Protein AF-A0A9E0LGR7-F1 (afdb_monomer)

Nearest PDB structures (foldseek):
  8bvw-assembly1_M  TM=2.277E-01  e=8.817E+00  Homo sapiens
  8wak-assembly1_R  TM=2.197E-01  e=7.934E+00  Homo sapiens
  8iwh-assembly1_a  TM=1.445E-01  e=3.070E+00  Thalassiosira pseudonana

Structure (mmCIF, N/CA/C/O backbone):
data_AF-A0A9E0LGR7-F1
#
_entry.id   AF-A0A9E0LGR7-F1
#
loop_
_atom_site.group_PDB
_atom_site.id
_atom_site.type_symbol
_atom_site.label_atom_id
_atom_site.label_alt_id
_atom_site.label_comp_id
_atom_site.label_asym_id
_atom_site.label_entity_id
_atom_site.label_seq_id
_atom_site.pdbx_PDB_ins_code
_atom_site.Cartn_x
_atom_site.Cartn_y
_atom_site.Cartn_z
_atom_site.occupancy
_atom_site.B_iso_or_equiv
_atom_site.auth_seq_id
_atom_site.auth_comp_id
_atom_site.auth_asym_id
_atom_site.auth_atom_id
_atom_site.pdbx_PDB_model_num
ATOM 1 N N . MET A 1 1 ? -27.297 6.025 -2.473 1.00 36.84 1 MET A N 1
ATOM 2 C CA . MET A 1 1 ? -26.566 7.183 -3.036 1.00 36.84 1 MET A CA 1
ATOM 3 C C . MET A 1 1 ? -25.075 7.154 -2.701 1.00 36.84 1 MET A C 1
ATOM 5 O O . MET A 1 1 ? -24.307 7.177 -3.647 1.00 36.84 1 MET A O 1
ATOM 9 N N . ALA A 1 2 ? -24.645 7.001 -1.438 1.00 44.59 2 ALA A N 1
ATOM 10 C CA . ALA A 1 2 ? -23.213 6.922 -1.084 1.00 44.59 2 ALA A CA 1
ATOM 11 C C . ALA A 1 2 ? -22.428 5.817 -1.832 1.00 44.59 2 ALA A C 1
ATOM 13 O O . ALA A 1 2 ? -21.389 6.112 -2.407 1.00 44.59 2 ALA A O 1
ATOM 14 N N . ASN A 1 3 ? -22.966 4.592 -1.934 1.00 54.47 3 ASN A N 1
ATOM 15 C CA . ASN A 1 3 ? -22.303 3.499 -2.672 1.00 54.47 3 ASN A CA 1
ATOM 16 C C . ASN A 1 3 ? -22.113 3.787 -4.173 1.00 54.47 3 ASN A C 1
ATOM 18 O O . ASN A 1 3 ? -21.108 3.390 -4.740 1.00 54.47 3 ASN A O 1
ATOM 22 N N . ILE A 1 4 ? -23.033 4.527 -4.802 1.00 60.78 4 ILE A N 1
ATOM 23 C CA . ILE A 1 4 ? -22.957 4.855 -6.237 1.00 60.78 4 ILE A CA 1
ATOM 24 C C . ILE A 1 4 ? -21.835 5.875 -6.499 1.00 60.78 4 ILE A C 1
ATOM 26 O O . ILE A 1 4 ? -21.117 5.762 -7.484 1.00 60.78 4 ILE A O 1
ATOM 30 N N . VAL A 1 5 ? -21.659 6.846 -5.597 1.00 61.50 5 VAL A N 1
ATOM 31 C CA . VAL A 1 5 ? -20.608 7.878 -5.697 1.00 61.50 5 VAL A CA 1
ATOM 32 C C . VAL A 1 5 ? -19.221 7.313 -5.362 1.00 61.50 5 VAL A C 1
ATOM 34 O O . VAL A 1 5 ? -18.219 7.716 -5.948 1.00 61.50 5 VAL A O 1
ATOM 37 N N . VAL A 1 6 ? -19.142 6.367 -4.421 1.00 61.91 6 VAL A N 1
ATOM 38 C CA . VAL A 1 6 ? -17.885 5.670 -4.104 1.00 61.91 6 VAL A CA 1
ATOM 39 C C . VAL A 1 6 ? -17.434 4.809 -5.284 1.00 61.91 6 VAL A C 1
ATOM 41 O O . VAL A 1 6 ? -16.250 4.832 -5.620 1.00 61.91 6 VAL A O 1
ATOM 44 N N . ASP A 1 7 ? -18.362 4.116 -5.949 1.00 74.25 7 ASP A N 1
ATOM 45 C CA . ASP A 1 7 ? -18.036 3.328 -7.139 1.00 74.25 7 ASP A CA 1
ATOM 46 C C . ASP A 1 7 ? -17.667 4.209 -8.345 1.00 74.25 7 ASP A C 1
ATOM 48 O O . ASP A 1 7 ? -16.702 3.890 -9.033 1.00 74.25 7 ASP A O 1
ATOM 52 N N . SER A 1 8 ? -18.299 5.376 -8.542 1.00 82.94 8 SER A N 1
ATOM 53 C CA . SER A 1 8 ? -17.907 6.287 -9.633 1.00 82.94 8 SER A CA 1
ATOM 54 C C . SER A 1 8 ? -16.492 6.846 -9.455 1.00 82.94 8 SER A C 1
ATOM 56 O O . SER A 1 8 ? -15.688 6.810 -10.383 1.00 82.94 8 SER A O 1
ATOM 58 N N . ARG A 1 9 ? -16.141 7.302 -8.244 1.00 86.75 9 ARG A N 1
ATOM 59 C CA . ARG A 1 9 ? -14.782 7.789 -7.948 1.00 86.75 9 ARG A CA 1
ATOM 60 C C . ARG A 1 9 ? -13.750 6.667 -8.051 1.00 86.75 9 ARG A C 1
ATOM 62 O O . ARG A 1 9 ? -12.621 6.900 -8.476 1.00 86.75 9 ARG A O 1
ATOM 69 N N . PHE A 1 10 ? -14.117 5.454 -7.649 1.00 90.31 10 PHE A N 1
ATOM 70 C CA . PHE A 1 10 ? -13.261 4.290 -7.826 1.00 90.31 10 PHE A CA 1
ATOM 71 C C . PHE A 1 10 ? -12.960 4.040 -9.311 1.00 90.31 10 PHE A C 1
ATOM 73 O O . PHE A 1 10 ? -11.792 3.875 -9.670 1.00 90.31 10 PHE A O 1
ATOM 80 N N . ASP A 1 11 ? -13.988 4.040 -10.161 1.00 91.62 11 ASP A N 1
ATOM 81 C CA . ASP A 1 11 ? -13.849 3.795 -11.598 1.00 91.62 11 ASP A CA 1
ATOM 82 C C . ASP A 1 11 ? -13.015 4.884 -12.279 1.00 91.62 11 ASP A C 1
ATOM 84 O O . ASP A 1 11 ? -12.196 4.577 -13.144 1.00 91.62 11 ASP A O 1
ATOM 88 N N . GLU A 1 12 ? -13.149 6.142 -11.852 1.00 93.12 12 GLU A N 1
ATOM 89 C CA . GLU A 1 12 ? -12.313 7.257 -12.311 1.00 93.12 12 GLU A CA 1
ATOM 90 C C . GLU A 1 12 ? -10.831 7.034 -11.986 1.00 93.12 12 GLU A C 1
ATOM 92 O O . GLU A 1 12 ? -9.983 7.104 -12.881 1.00 93.12 12 GLU A O 1
ATOM 97 N N . VAL A 1 13 ? -10.512 6.722 -10.722 1.00 93.69 13 VAL A N 1
ATOM 98 C CA . VAL A 1 13 ? -9.131 6.466 -10.274 1.00 93.69 13 VAL A CA 1
ATOM 99 C C . VAL A 1 13 ? -8.552 5.254 -11.001 1.00 93.69 13 VAL A C 1
ATOM 101 O O . VAL A 1 13 ? -7.419 5.294 -11.481 1.00 93.69 13 VAL A O 1
ATOM 104 N N . TRP A 1 14 ? -9.329 4.180 -11.139 1.00 95.38 14 TRP A N 1
ATOM 105 C CA . TRP A 1 14 ? -8.874 2.981 -11.833 1.00 95.38 14 TRP A CA 1
ATOM 106 C C . TRP A 1 14 ? -8.658 3.218 -13.330 1.00 95.38 14 TRP A C 1
ATOM 108 O O . TRP A 1 14 ? -7.628 2.822 -13.874 1.00 95.38 14 TRP A O 1
ATOM 118 N N . SER A 1 15 ? -9.579 3.921 -13.990 1.00 95.44 15 SER A N 1
ATOM 119 C CA . SER A 1 15 ? -9.462 4.266 -15.410 1.00 95.44 15 SER A CA 1
ATOM 120 C C . SER A 1 15 ? -8.266 5.176 -15.674 1.00 95.44 15 SER A C 1
ATOM 122 O O . SER A 1 15 ? -7.590 5.023 -16.692 1.00 95.44 15 SER A O 1
ATOM 124 N N . ALA A 1 16 ? -7.972 6.103 -14.756 1.00 95.25 16 ALA A N 1
ATOM 125 C CA . ALA A 1 16 ? -6.774 6.927 -14.829 1.00 95.25 16 ALA A CA 1
ATOM 126 C C . ALA A 1 16 ? -5.505 6.077 -14.740 1.00 95.25 16 ALA A C 1
ATOM 128 O O . ALA A 1 16 ? -4.662 6.164 -15.628 1.00 95.25 16 ALA A O 1
ATOM 129 N N . PHE A 1 17 ? -5.423 5.175 -13.760 1.00 96.50 17 PHE A N 1
ATOM 130 C CA . PHE A 1 17 ? -4.294 4.255 -13.644 1.00 96.50 17 PHE A CA 1
ATOM 131 C C . PHE A 1 17 ? -4.111 3.391 -14.902 1.00 96.50 17 PHE A C 1
ATOM 133 O O . PHE A 1 17 ? -3.002 3.257 -15.407 1.00 96.50 17 PHE A O 1
ATOM 140 N N . GLN A 1 18 ? -5.191 2.823 -15.446 1.00 96.19 18 GLN A N 1
ATOM 141 C CA . GLN A 1 18 ? -5.129 1.959 -16.631 1.00 96.19 18 GLN A CA 1
ATOM 142 C C . GLN A 1 18 ? -4.763 2.695 -17.921 1.00 96.19 18 GLN A C 1
ATOM 144 O O . GLN A 1 18 ? -4.282 2.069 -18.869 1.00 96.19 18 GLN A O 1
ATOM 149 N N . ARG A 1 19 ? -5.016 4.002 -17.999 1.00 96.50 19 ARG A N 1
ATOM 150 C CA . ARG A 1 19 ? -4.612 4.809 -19.151 1.00 96.50 19 ARG A CA 1
ATOM 151 C C . ARG A 1 19 ? -3.091 4.886 -19.251 1.00 96.50 19 ARG A C 1
ATOM 153 O O . ARG A 1 19 ? -2.572 4.731 -20.358 1.00 96.50 19 ARG A O 1
ATOM 160 N N . ASP A 1 20 ? -2.428 5.029 -18.108 1.00 93.81 20 ASP A N 1
ATOM 161 C CA . ASP A 1 20 ? -0.989 5.268 -18.024 1.00 93.81 20 ASP A CA 1
ATOM 162 C C . ASP A 1 20 ? -0.192 3.965 -17.824 1.00 93.81 20 ASP A C 1
ATOM 164 O O . ASP A 1 20 ? 0.865 3.790 -18.421 1.00 93.81 20 ASP A O 1
ATOM 168 N N . ILE A 1 21 ? -0.714 3.011 -17.041 1.00 97.00 21 ILE A N 1
ATOM 169 C CA . ILE A 1 21 ? -0.019 1.771 -16.657 1.00 97.00 21 ILE A CA 1
ATOM 170 C C . ILE A 1 21 ? -0.874 0.545 -17.009 1.00 97.00 21 ILE A C 1
ATOM 172 O O . ILE A 1 21 ? -1.724 0.071 -16.242 1.00 97.00 21 ILE A O 1
ATOM 176 N N . LYS A 1 22 ? -0.620 -0.023 -18.192 1.00 95.56 22 LYS A N 1
ATOM 177 C CA . LYS A 1 22 ? -1.359 -1.188 -18.712 1.00 95.56 22 LYS A CA 1
ATOM 178 C C . LYS A 1 22 ? -0.666 -2.503 -18.386 1.00 95.56 22 LYS A C 1
ATOM 180 O O . LYS A 1 22 ? -1.338 -3.512 -18.177 1.00 95.56 22 LYS A O 1
ATOM 185 N N . SER A 1 23 ? 0.658 -2.486 -18.299 1.00 96.44 23 SER A N 1
ATOM 186 C CA . SER A 1 23 ? 1.502 -3.665 -18.114 1.00 96.44 23 SER A CA 1
ATOM 187 C C . SER A 1 23 ? 2.558 -3.469 -17.020 1.00 96.44 23 SER A C 1
ATOM 189 O O . SER A 1 23 ? 2.729 -2.373 -16.488 1.00 96.44 23 SER A O 1
ATOM 191 N N . ASP A 1 24 ? 3.256 -4.551 -16.658 1.00 96.50 24 ASP A N 1
ATOM 192 C CA . ASP A 1 24 ? 4.440 -4.474 -15.788 1.00 96.50 24 ASP A CA 1
ATOM 193 C C . ASP A 1 24 ? 5.599 -3.707 -16.456 1.00 96.50 24 ASP A C 1
ATOM 195 O O . ASP A 1 24 ? 6.413 -3.121 -15.744 1.00 96.50 24 ASP A O 1
ATOM 199 N N . ASP A 1 25 ? 5.648 -3.671 -17.791 1.00 96.88 25 ASP A N 1
ATOM 200 C CA . ASP A 1 25 ? 6.648 -2.912 -18.548 1.00 96.88 25 ASP A CA 1
ATOM 201 C C . ASP A 1 25 ? 6.376 -1.407 -18.435 1.00 96.88 25 ASP A C 1
ATOM 203 O O . ASP A 1 25 ? 7.268 -0.652 -18.062 1.00 96.88 25 ASP A O 1
ATOM 207 N N . ASP A 1 26 ? 5.121 -0.981 -18.635 1.00 97.12 26 ASP A N 1
ATOM 208 C CA . ASP A 1 26 ? 4.738 0.429 -18.449 1.00 97.12 26 ASP A CA 1
ATOM 209 C C . ASP A 1 26 ? 4.937 0.865 -16.982 1.00 97.12 26 ASP A C 1
ATOM 211 O O . ASP A 1 26 ? 5.304 2.003 -16.702 1.00 97.12 26 ASP A O 1
ATOM 215 N N . ALA A 1 27 ? 4.737 -0.054 -16.027 1.00 97.06 27 ALA A N 1
ATOM 216 C CA . ALA A 1 27 ? 5.023 0.195 -14.616 1.00 97.06 27 ALA A CA 1
ATOM 217 C C . ALA A 1 27 ? 6.525 0.393 -14.350 1.00 97.06 27 ALA A C 1
ATOM 219 O O . ALA A 1 27 ? 6.901 1.230 -13.530 1.00 97.06 27 ALA A O 1
ATOM 220 N N . ALA A 1 28 ? 7.387 -0.370 -15.026 1.00 96.00 28 ALA A N 1
ATOM 221 C CA . ALA A 1 28 ? 8.833 -0.205 -14.930 1.00 96.00 28 ALA A CA 1
ATOM 222 C C . ALA A 1 28 ? 9.282 1.142 -15.521 1.00 96.00 28 ALA A C 1
ATOM 224 O O . ALA A 1 28 ? 10.057 1.852 -14.881 1.00 96.00 28 ALA A O 1
ATOM 225 N N . ASP A 1 29 ? 8.723 1.526 -16.671 1.00 95.31 29 ASP A N 1
ATOM 226 C CA . ASP A 1 29 ? 8.983 2.822 -17.305 1.00 95.31 29 ASP A CA 1
ATOM 227 C C . ASP A 1 29 ? 8.552 3.985 -16.394 1.00 95.31 29 ASP A C 1
ATOM 229 O O . ASP A 1 29 ? 9.312 4.931 -16.185 1.00 95.31 29 ASP A O 1
ATOM 233 N N . ALA A 1 30 ? 7.356 3.902 -15.799 1.00 94.44 30 ALA A N 1
ATOM 234 C CA . ALA A 1 30 ? 6.846 4.916 -14.875 1.00 94.44 30 ALA A CA 1
ATOM 235 C C . ALA A 1 30 ? 7.733 5.061 -13.626 1.00 94.44 30 ALA A C 1
ATOM 237 O O . ALA A 1 30 ? 8.040 6.177 -13.209 1.00 94.44 30 ALA A O 1
ATOM 238 N N . LEU A 1 31 ? 8.197 3.941 -13.057 1.00 93.38 31 LEU A N 1
ATOM 239 C CA . LEU A 1 31 ? 9.136 3.950 -11.932 1.00 93.38 31 LEU A CA 1
ATOM 240 C C . LEU A 1 31 ? 10.464 4.611 -12.294 1.00 93.38 31 LEU A C 1
ATOM 242 O O . LEU A 1 31 ? 10.982 5.397 -11.502 1.00 93.38 31 LEU A O 1
ATOM 246 N N . TYR A 1 32 ? 11.004 4.313 -13.477 1.00 91.25 32 TYR A N 1
ATOM 247 C CA . TYR A 1 32 ? 12.229 4.942 -13.956 1.00 91.25 32 TYR A CA 1
ATOM 248 C C . TYR A 1 32 ? 12.075 6.465 -14.077 1.00 91.25 32 TYR A C 1
ATOM 250 O O . TYR A 1 32 ? 12.957 7.195 -13.625 1.00 91.25 32 TYR A O 1
ATOM 258 N N . GLN A 1 33 ? 10.947 6.953 -14.607 1.00 90.00 33 GLN A N 1
ATOM 259 C CA . GLN A 1 33 ? 10.680 8.396 -14.686 1.00 90.00 33 GLN A CA 1
ATOM 260 C C . GLN A 1 33 ? 10.627 9.043 -13.298 1.00 90.00 33 GLN A C 1
ATOM 262 O O . GLN A 1 33 ? 11.339 10.013 -13.053 1.00 90.00 33 GLN A O 1
ATOM 267 N N . SER A 1 34 ? 9.877 8.466 -12.352 1.00 89.06 34 SER A N 1
ATOM 268 C CA . SER A 1 34 ? 9.815 8.994 -10.979 1.00 89.06 34 SER A CA 1
ATOM 269 C C . SER A 1 34 ? 11.179 8.990 -10.284 1.00 89.06 34 SER A C 1
ATOM 271 O O . SER A 1 34 ? 11.524 9.923 -9.556 1.00 89.06 34 SER A O 1
ATOM 273 N N . PHE A 1 35 ? 11.981 7.952 -10.519 1.00 84.75 35 PHE A N 1
ATOM 274 C CA . PHE A 1 35 ? 13.339 7.860 -9.998 1.00 84.75 35 PHE A CA 1
ATOM 275 C C . PHE A 1 35 ? 14.232 8.974 -10.566 1.00 84.75 35 PHE A C 1
ATOM 277 O O . PHE A 1 35 ? 14.900 9.672 -9.802 1.00 84.75 35 PHE A O 1
ATOM 284 N N . PHE A 1 36 ? 14.177 9.205 -11.881 1.00 81.75 36 PHE A N 1
ATOM 285 C CA . PHE A 1 36 ? 14.933 10.260 -12.558 1.00 81.75 36 PHE A CA 1
ATOM 286 C C . PHE A 1 36 ? 14.531 11.665 -12.080 1.00 81.75 36 PHE A C 1
ATOM 288 O O . PHE A 1 36 ? 15.395 12.467 -11.729 1.00 81.75 36 PHE A O 1
ATOM 295 N N . GLU A 1 37 ? 13.230 11.946 -11.982 1.00 83.31 37 GLU A N 1
ATOM 296 C CA . GLU A 1 37 ? 12.694 13.227 -11.496 1.00 83.31 37 GLU A CA 1
ATOM 297 C C . GLU A 1 37 ? 13.075 13.518 -10.039 1.00 83.31 37 GLU A C 1
ATOM 299 O O . GLU A 1 37 ? 13.298 14.668 -9.662 1.00 83.31 37 GLU A O 1
ATOM 304 N N . SER A 1 38 ? 13.185 12.477 -9.210 1.00 75.88 38 SER A N 1
ATOM 305 C CA . SER A 1 38 ? 13.574 12.618 -7.803 1.00 75.88 38 SER A CA 1
ATOM 306 C C . SER A 1 38 ? 15.079 12.818 -7.580 1.00 75.88 38 SER A C 1
ATOM 308 O O . SER A 1 38 ? 15.493 13.029 -6.438 1.00 75.88 38 SER A O 1
ATOM 310 N N . ASN A 1 39 ? 15.888 12.777 -8.648 1.00 69.56 39 ASN A N 1
ATOM 311 C CA . ASN A 1 39 ? 17.349 12.901 -8.627 1.00 69.56 39 ASN A CA 1
ATOM 312 C C . ASN A 1 39 ? 18.036 11.938 -7.636 1.00 69.56 39 ASN A C 1
ATOM 314 O O . ASN A 1 39 ? 19.102 12.234 -7.091 1.00 69.56 39 ASN A O 1
ATOM 318 N N . GLN A 1 40 ? 17.422 10.783 -7.372 1.00 66.00 40 GLN A N 1
ATOM 319 C CA . GLN A 1 40 ? 18.036 9.740 -6.564 1.00 66.00 40 GLN A CA 1
ATOM 320 C C . GLN A 1 40 ? 19.099 9.058 -7.422 1.00 66.00 40 GLN A C 1
ATOM 322 O O . GLN A 1 40 ? 18.796 8.319 -8.346 1.00 66.00 40 GLN A O 1
ATOM 327 N N . THR A 1 41 ? 20.375 9.345 -7.188 1.00 61.09 41 THR A N 1
ATOM 328 C CA . THR A 1 41 ? 21.458 8.759 -7.983 1.00 61.09 41 THR A CA 1
ATOM 329 C C . THR A 1 41 ? 21.999 7.521 -7.269 1.00 61.09 41 THR A C 1
ATOM 331 O O . THR A 1 41 ? 22.702 7.649 -6.269 1.00 61.09 41 THR A O 1
ATOM 334 N N . ILE A 1 42 ? 21.706 6.312 -7.764 1.00 66.94 42 ILE A N 1
ATOM 335 C CA . ILE A 1 42 ? 22.397 5.091 -7.282 1.00 66.94 42 ILE A CA 1
ATOM 336 C C . ILE A 1 42 ? 23.824 5.046 -7.844 1.00 66.94 42 ILE A C 1
ATOM 338 O O . ILE A 1 42 ? 24.766 4.607 -7.185 1.00 66.94 42 ILE A O 1
ATOM 342 N N . CYS A 1 43 ? 23.997 5.521 -9.076 1.00 75.69 43 CYS A N 1
ATOM 343 C CA . CYS A 1 43 ? 25.312 5.680 -9.662 1.00 75.69 43 CYS A CA 1
ATOM 344 C C . CYS A 1 43 ? 25.984 6.914 -9.047 1.00 75.69 43 CYS A C 1
ATOM 346 O O . CYS A 1 43 ? 25.415 7.997 -9.095 1.00 75.69 43 CYS A O 1
ATOM 348 N N . GLY A 1 44 ? 27.212 6.784 -8.537 1.00 72.19 44 GLY A N 1
ATOM 349 C CA . GLY A 1 44 ? 28.025 7.941 -8.125 1.00 72.19 44 GLY A CA 1
ATOM 350 C C . GLY A 1 44 ? 28.460 8.846 -9.292 1.00 72.19 44 GLY A C 1
ATOM 351 O O . GLY A 1 44 ? 29.173 9.824 -9.087 1.00 72.19 44 GLY A O 1
ATOM 352 N N . CYS A 1 45 ? 28.068 8.511 -10.525 1.00 75.31 45 CYS A N 1
ATOM 353 C CA . CYS A 1 45 ? 28.196 9.360 -11.704 1.00 75.31 45 CYS A CA 1
ATOM 354 C C . CYS A 1 45 ? 26.937 10.226 -11.896 1.00 75.31 45 CYS A C 1
ATOM 356 O O . CYS A 1 45 ? 25.877 9.944 -11.349 1.00 75.31 45 CYS A O 1
ATOM 358 N N . SER A 1 46 ? 27.026 11.264 -12.731 1.00 68.38 46 SER A N 1
ATOM 359 C CA . SER A 1 46 ? 25.874 12.118 -13.058 1.00 68.38 46 SER A CA 1
ATOM 360 C C . SER A 1 46 ? 24.704 11.332 -13.680 1.00 68.38 46 SER A C 1
ATOM 362 O O . SER A 1 46 ? 24.905 10.553 -14.615 1.00 68.38 46 SER A O 1
ATOM 364 N N . VAL A 1 47 ? 23.476 11.589 -13.207 1.00 66.00 47 VAL A N 1
ATOM 365 C CA . VAL A 1 47 ? 22.211 11.022 -13.734 1.00 66.00 47 VAL A CA 1
ATOM 366 C C . VAL A 1 47 ? 21.906 11.410 -15.174 1.00 66.00 47 VAL A C 1
ATOM 368 O O . VAL A 1 47 ? 21.201 10.680 -15.868 1.00 66.00 47 VAL A O 1
ATOM 371 N N . LEU A 1 48 ? 22.453 12.532 -15.644 1.00 69.56 48 LEU A N 1
ATOM 372 C CA . LEU A 1 48 ? 22.112 13.117 -16.944 1.00 69.56 48 LEU A CA 1
ATOM 373 C C . LEU A 1 48 ? 22.612 12.292 -18.139 1.00 69.56 48 LEU A C 1
ATOM 375 O O . LEU A 1 48 ? 22.322 12.637 -19.279 1.00 69.56 48 LEU A O 1
ATOM 379 N N . ASN A 1 49 ? 23.370 11.221 -17.894 1.00 80.38 49 ASN A N 1
ATOM 380 C CA . ASN A 1 49 ? 23.960 10.394 -18.938 1.00 80.38 49 ASN A CA 1
ATOM 381 C C . ASN A 1 49 ? 23.630 8.911 -18.724 1.00 80.38 49 ASN A C 1
ATOM 383 O O . ASN A 1 49 ? 24.512 8.075 -18.506 1.00 80.38 49 ASN A O 1
ATOM 387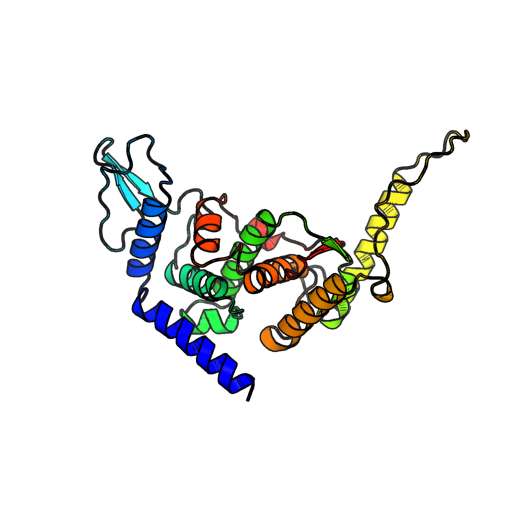 N N . THR A 1 50 ? 22.338 8.596 -18.736 1.00 86.88 50 THR A N 1
ATOM 388 C CA . THR A 1 50 ? 21.808 7.241 -18.558 1.00 86.88 50 THR A CA 1
ATOM 389 C C . THR A 1 50 ? 20.922 6.851 -19.738 1.00 86.88 50 THR A C 1
ATOM 391 O O . THR A 1 50 ? 20.298 7.700 -20.373 1.00 86.88 50 THR A O 1
ATOM 394 N N . SER A 1 51 ? 20.877 5.553 -20.043 1.00 89.88 51 SER A N 1
ATOM 395 C CA . SER A 1 51 ? 19.944 4.982 -21.016 1.00 89.88 51 SER A CA 1
ATOM 396 C C . SER A 1 51 ? 19.045 3.962 -20.345 1.00 89.88 51 SER A C 1
ATOM 398 O O . SER A 1 51 ? 19.487 3.153 -19.528 1.00 89.88 51 SER A O 1
ATOM 400 N N . HIS A 1 52 ? 17.774 3.992 -20.717 1.00 91.94 52 HIS A N 1
ATOM 401 C CA . HIS A 1 52 ? 16.769 3.071 -20.229 1.00 91.94 52 HIS A CA 1
ATOM 402 C C . HIS A 1 52 ? 16.019 2.480 -21.414 1.00 91.94 52 HIS A C 1
ATOM 404 O O . HIS A 1 52 ? 15.531 3.198 -22.289 1.00 91.94 52 HIS A O 1
ATOM 410 N N . LYS A 1 53 ? 15.965 1.151 -21.462 1.00 93.88 53 LYS A N 1
ATOM 411 C CA . LYS A 1 53 ? 15.173 0.431 -22.452 1.00 93.88 53 LYS A CA 1
ATOM 412 C C . LYS A 1 53 ? 13.757 0.279 -21.912 1.00 93.88 53 LYS A C 1
ATOM 414 O O . LYS A 1 53 ? 13.598 -0.122 -20.767 1.00 93.88 53 LYS A O 1
ATOM 419 N N . ARG A 1 54 ? 12.760 0.507 -22.770 1.00 94.56 54 ARG A N 1
ATOM 420 C CA . ARG A 1 54 ? 11.345 0.315 -22.434 1.00 94.56 54 ARG A CA 1
ATOM 421 C C . ARG A 1 54 ? 11.100 -1.031 -21.734 1.00 94.56 54 ARG A C 1
ATOM 423 O O . ARG A 1 54 ? 11.530 -2.068 -22.250 1.00 94.56 54 ARG A O 1
ATOM 430 N N . GLY A 1 55 ? 10.425 -0.997 -20.589 1.00 93.94 55 GLY A N 1
ATOM 431 C CA . GLY A 1 55 ? 10.078 -2.142 -19.749 1.00 93.94 55 GLY A CA 1
ATOM 432 C C . GLY A 1 55 ? 11.236 -2.728 -18.938 1.00 93.94 55 GLY A C 1
ATOM 433 O O . GLY A 1 55 ? 11.034 -3.651 -18.146 1.00 93.94 55 GLY A O 1
ATOM 434 N N . ALA A 1 56 ? 12.464 -2.230 -19.110 1.00 94.25 56 ALA A N 1
ATOM 435 C CA . ALA A 1 56 ? 13.589 -2.696 -18.314 1.00 94.25 56 ALA A CA 1
ATOM 436 C C . ALA A 1 56 ? 13.417 -2.269 -16.854 1.00 94.25 56 ALA A C 1
ATOM 438 O O . ALA A 1 56 ? 12.815 -1.255 -16.541 1.00 94.25 56 ALA A O 1
ATOM 439 N N . ARG A 1 57 ? 13.987 -3.031 -15.923 1.00 92.69 57 ARG A N 1
ATOM 440 C CA . ARG A 1 57 ? 13.971 -2.688 -14.485 1.00 92.69 57 ARG A CA 1
ATOM 441 C C . ARG A 1 57 ? 15.273 -2.070 -13.999 1.00 92.69 57 ARG A C 1
ATOM 443 O O . ARG A 1 57 ? 15.540 -1.987 -12.802 1.00 92.69 57 ARG A O 1
ATOM 450 N N . PHE A 1 58 ? 16.096 -1.680 -14.957 1.00 92.44 58 PHE A N 1
ATOM 451 C CA . PHE A 1 58 ? 17.391 -1.084 -14.746 1.00 92.44 58 PHE A CA 1
ATOM 452 C C . PHE A 1 58 ? 17.634 -0.001 -15.793 1.00 92.44 58 PHE A C 1
ATOM 454 O O . PHE A 1 58 ? 16.945 0.078 -16.816 1.00 92.44 58 PHE A O 1
ATOM 461 N N . PHE A 1 59 ? 18.625 0.834 -15.527 1.00 90.88 59 PHE A N 1
ATOM 462 C CA . PHE A 1 59 ? 19.195 1.753 -16.500 1.00 90.88 59 PHE A CA 1
ATOM 463 C C . PHE A 1 59 ? 20.701 1.521 -16.587 1.00 90.88 59 PHE A C 1
ATOM 465 O O . PHE A 1 59 ? 21.328 1.086 -15.620 1.00 90.88 59 PHE A O 1
ATOM 472 N N . THR A 1 60 ? 21.283 1.841 -17.734 1.00 91.81 60 THR A N 1
ATOM 473 C CA . THR A 1 60 ? 22.723 1.744 -17.962 1.00 91.81 60 THR A CA 1
ATOM 474 C C . THR A 1 60 ? 23.328 3.140 -17.902 1.00 91.81 60 THR A C 1
ATOM 476 O O . THR A 1 60 ? 22.906 4.046 -18.626 1.00 91.81 60 THR A O 1
ATOM 479 N N . CYS A 1 61 ? 24.332 3.335 -17.050 1.00 89.38 61 CYS A N 1
ATOM 480 C CA . CYS A 1 61 ? 25.084 4.589 -17.009 1.00 89.38 61 CYS A CA 1
ATOM 481 C C . CYS A 1 61 ? 26.077 4.652 -18.174 1.00 89.38 61 CYS A C 1
ATOM 483 O O . CYS A 1 61 ? 26.885 3.747 -18.346 1.00 89.38 61 CYS A O 1
ATOM 485 N N . HIS A 1 62 ? 26.103 5.736 -18.944 1.00 89.06 62 HIS A N 1
ATOM 486 C CA . HIS A 1 62 ? 27.055 5.879 -20.049 1.00 89.06 62 HIS A CA 1
ATOM 487 C C . HIS A 1 62 ? 28.481 6.225 -19.599 1.00 89.06 62 HIS A C 1
ATOM 489 O O . HIS A 1 62 ? 29.425 5.986 -20.351 1.00 89.06 62 HIS A O 1
ATOM 495 N N . SER A 1 63 ? 28.657 6.738 -18.377 1.00 89.25 63 SER A N 1
ATOM 496 C CA . SER A 1 63 ? 29.980 7.062 -17.830 1.00 89.25 63 SER A CA 1
ATOM 497 C C . SER A 1 63 ? 30.714 5.818 -17.325 1.00 89.25 63 SER A C 1
ATOM 499 O O . SER A 1 63 ? 31.842 5.565 -17.739 1.00 89.25 63 SER A O 1
ATOM 501 N N . CYS A 1 64 ? 30.084 5.016 -16.459 1.00 89.62 64 CYS A N 1
ATOM 502 C CA . CYS A 1 64 ? 30.707 3.813 -15.891 1.00 89.62 64 CYS A CA 1
ATOM 503 C C . CYS A 1 64 ? 30.290 2.502 -16.576 1.00 89.62 64 CYS A C 1
ATOM 505 O O . CYS A 1 64 ? 30.863 1.460 -16.274 1.00 89.62 64 CYS A O 1
ATOM 507 N N . ARG A 1 65 ? 29.316 2.543 -17.498 1.00 89.75 65 ARG A N 1
ATOM 508 C CA . ARG A 1 65 ? 28.768 1.388 -18.241 1.00 89.75 65 ARG A CA 1
ATOM 509 C C . ARG A 1 65 ? 28.121 0.303 -17.379 1.00 89.75 65 ARG A C 1
ATOM 511 O O . ARG A 1 65 ? 27.839 -0.774 -17.890 1.00 89.75 65 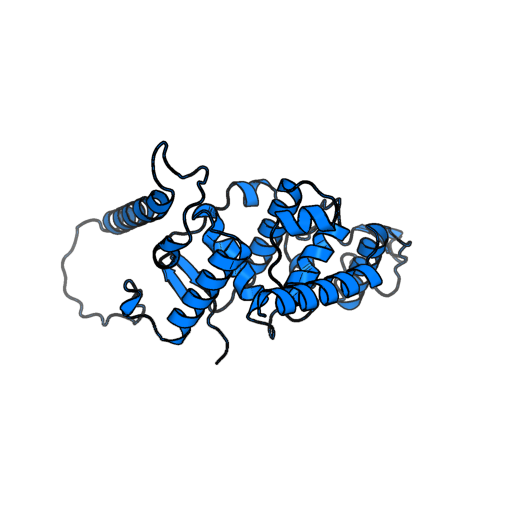ARG A O 1
ATOM 518 N N . ALA A 1 66 ? 27.885 0.577 -16.098 1.00 90.06 66 ALA A N 1
ATOM 519 C CA . ALA A 1 66 ? 27.212 -0.350 -15.202 1.00 90.06 66 ALA A CA 1
ATOM 520 C C . ALA A 1 66 ? 25.685 -0.230 -15.309 1.00 90.06 66 ALA A C 1
ATOM 522 O O . ALA A 1 66 ? 25.151 0.859 -15.558 1.00 90.06 66 ALA A O 1
ATOM 523 N N . ASP A 1 67 ? 25.015 -1.357 -15.070 1.00 91.25 67 ASP A N 1
ATOM 524 C CA . ASP A 1 67 ? 23.562 -1.456 -14.974 1.00 91.25 67 ASP A CA 1
ATOM 525 C C . ASP A 1 67 ? 23.114 -1.282 -13.522 1.00 91.25 67 ASP A C 1
ATOM 527 O O . ASP A 1 67 ? 23.632 -1.928 -12.607 1.00 91.25 67 ASP A O 1
ATOM 531 N N . PHE A 1 68 ? 22.119 -0.425 -13.316 1.00 88.94 68 PHE A N 1
ATOM 532 C CA . PHE A 1 68 ? 21.581 -0.096 -12.002 1.00 88.94 68 PHE A CA 1
ATOM 533 C C . PHE A 1 68 ? 20.092 -0.396 -11.947 1.00 88.94 68 PHE A C 1
ATOM 535 O O . PHE A 1 68 ? 19.303 0.166 -12.704 1.00 88.94 68 PHE A O 1
ATOM 542 N N . TRP A 1 69 ? 19.708 -1.262 -11.016 1.00 91.38 69 TRP A N 1
ATOM 543 C CA . TRP A 1 69 ? 18.318 -1.614 -10.751 1.00 91.38 69 TRP A CA 1
ATOM 544 C C . TRP A 1 69 ? 17.690 -0.553 -9.849 1.00 91.38 69 TRP A C 1
ATOM 546 O O . TRP A 1 69 ? 18.072 -0.438 -8.687 1.00 91.38 69 TRP A O 1
ATOM 556 N N . PHE A 1 70 ? 16.718 0.208 -10.351 1.00 87.25 70 PHE A N 1
ATOM 557 C CA . PHE A 1 70 ? 16.147 1.341 -9.606 1.00 87.25 70 PHE A CA 1
ATOM 558 C C . PHE A 1 70 ? 15.282 0.928 -8.405 1.00 87.25 70 PHE A C 1
ATOM 560 O O . PHE A 1 70 ? 15.023 1.742 -7.529 1.00 87.25 70 PHE A O 1
ATOM 567 N N . THR A 1 71 ? 14.855 -0.336 -8.320 1.00 91.38 71 THR A N 1
ATOM 568 C CA . THR A 1 71 ? 14.166 -0.867 -7.130 1.00 91.38 71 THR A CA 1
ATOM 569 C C . THR A 1 71 ? 15.122 -1.461 -6.096 1.00 91.38 71 THR A C 1
ATOM 571 O O . THR A 1 71 ? 14.693 -1.774 -4.985 1.00 91.38 71 THR A O 1
ATOM 574 N N . SER A 1 72 ? 16.394 -1.669 -6.450 1.00 91.44 72 SER A N 1
ATOM 575 C CA . SER A 1 72 ? 17.353 -2.349 -5.581 1.00 91.44 72 SER A CA 1
ATOM 576 C C . SER A 1 72 ? 17.649 -1.512 -4.344 1.00 91.44 72 SER A C 1
ATOM 578 O O . SER A 1 72 ? 17.971 -0.333 -4.454 1.00 91.44 72 SER A O 1
ATOM 580 N N . GLY A 1 73 ? 17.587 -2.130 -3.165 1.00 90.44 73 GLY A N 1
ATOM 581 C CA . GLY A 1 73 ? 17.833 -1.423 -1.904 1.00 90.44 73 GLY A CA 1
ATOM 582 C C . GLY A 1 73 ? 16.688 -0.507 -1.454 1.00 90.44 73 GLY A C 1
ATOM 583 O O . GLY A 1 73 ? 16.879 0.269 -0.524 1.00 90.44 73 GLY A O 1
ATOM 584 N N . THR A 1 74 ? 15.508 -0.627 -2.069 1.00 93.56 74 THR A N 1
ATOM 585 C CA . THR A 1 74 ? 14.298 0.135 -1.713 1.00 93.56 74 THR A CA 1
ATOM 586 C C . THR A 1 74 ? 13.214 -0.776 -1.119 1.00 93.56 74 THR A C 1
ATOM 588 O O . THR A 1 74 ? 13.351 -2.001 -1.131 1.00 93.56 74 THR A O 1
ATOM 591 N N . ALA A 1 75 ? 12.072 -0.237 -0.684 1.00 95.31 75 ALA A N 1
ATOM 592 C CA . ALA A 1 75 ? 10.922 -1.052 -0.276 1.00 95.31 75 ALA A CA 1
ATOM 593 C C . ALA A 1 75 ? 10.335 -1.896 -1.429 1.00 95.31 75 ALA A C 1
ATOM 595 O O . ALA A 1 75 ? 9.556 -2.818 -1.179 1.00 95.31 75 ALA A O 1
ATOM 596 N N . LEU A 1 76 ? 10.717 -1.597 -2.677 1.00 95.06 76 LEU A N 1
ATOM 597 C CA . LEU A 1 76 ? 10.340 -2.329 -3.888 1.00 95.06 76 LEU A CA 1
ATOM 598 C C . LEU A 1 76 ? 11.394 -3.368 -4.320 1.00 95.06 76 LEU A C 1
ATOM 600 O O . LEU A 1 76 ? 11.296 -3.936 -5.411 1.00 95.06 76 LEU A O 1
ATOM 604 N N . ASP A 1 77 ? 12.399 -3.637 -3.487 1.00 94.12 77 ASP A N 1
ATOM 605 C CA . ASP A 1 77 ? 13.436 -4.631 -3.760 1.00 94.12 77 ASP A CA 1
ATOM 606 C C . ASP A 1 77 ? 12.839 -6.029 -4.013 1.00 94.12 77 ASP A C 1
ATOM 608 O O . ASP A 1 77 ? 11.945 -6.497 -3.302 1.00 94.12 77 ASP A O 1
ATOM 612 N N . GLY A 1 78 ? 13.299 -6.691 -5.079 1.00 91.81 78 GLY A N 1
ATOM 613 C CA . GLY A 1 78 ? 12.825 -8.025 -5.466 1.00 91.81 78 GLY A CA 1
ATOM 614 C C . GLY A 1 78 ? 11.362 -8.106 -5.935 1.00 91.81 78 GLY A C 1
ATOM 615 O O . GLY A 1 78 ? 10.839 -9.208 -6.125 1.00 91.81 78 GLY A O 1
ATOM 616 N N . VAL A 1 79 ? 10.668 -6.980 -6.140 1.00 93.44 79 VAL A N 1
ATOM 617 C CA . VAL A 1 79 ? 9.263 -6.979 -6.570 1.00 93.44 79 VAL A CA 1
ATOM 618 C C . VAL A 1 79 ? 9.117 -7.487 -8.001 1.00 93.44 79 VAL A C 1
ATOM 620 O O . VAL A 1 79 ? 9.618 -6.890 -8.946 1.00 93.44 79 VAL A O 1
ATOM 623 N N . VAL A 1 80 ? 8.335 -8.554 -8.189 1.00 91.81 80 VAL A N 1
ATOM 624 C CA . VAL A 1 80 ? 8.070 -9.141 -9.517 1.00 91.81 80 VAL A CA 1
ATOM 625 C C . VAL A 1 80 ? 6.873 -8.499 -10.228 1.00 91.81 80 VAL A C 1
ATOM 627 O O . VAL A 1 80 ? 6.903 -8.370 -11.443 1.00 91.81 80 VAL A O 1
ATOM 630 N N . ARG A 1 81 ? 5.828 -8.074 -9.511 1.00 95.31 81 ARG A N 1
ATOM 631 C CA . ARG A 1 81 ? 4.578 -7.538 -10.093 1.00 95.31 81 ARG A CA 1
ATOM 632 C C . ARG A 1 81 ? 4.467 -6.028 -9.866 1.00 95.31 81 ARG A C 1
ATOM 634 O O . ARG A 1 81 ? 3.669 -5.595 -9.037 1.00 95.31 81 ARG A O 1
ATOM 641 N N . LEU A 1 82 ? 5.291 -5.235 -10.549 1.00 96.44 82 LEU A N 1
ATOM 642 C CA . LEU A 1 82 ? 5.361 -3.777 -10.386 1.00 96.44 82 LEU A CA 1
ATOM 643 C C . LEU A 1 82 ? 4.005 -3.099 -10.600 1.00 96.44 82 LEU A C 1
ATOM 645 O O . LEU A 1 82 ? 3.624 -2.240 -9.809 1.00 96.44 82 LEU A O 1
ATOM 649 N N . ARG A 1 83 ? 3.219 -3.544 -11.586 1.00 97.38 83 ARG A N 1
ATOM 650 C CA . ARG A 1 83 ? 1.875 -3.010 -11.843 1.00 97.38 83 ARG A CA 1
ATOM 651 C C . ARG A 1 83 ? 0.954 -3.157 -10.632 1.00 97.38 83 ARG A C 1
ATOM 653 O O . ARG A 1 83 ? 0.199 -2.240 -10.327 1.00 97.38 83 ARG A O 1
ATOM 660 N N . ALA A 1 84 ? 1.023 -4.282 -9.919 1.00 97.94 84 ALA A N 1
ATOM 661 C CA . ALA A 1 84 ? 0.215 -4.506 -8.719 1.00 97.94 84 ALA A CA 1
ATOM 662 C C . ALA A 1 84 ? 0.591 -3.544 -7.581 1.00 97.94 84 ALA A C 1
ATOM 664 O O . ALA A 1 84 ? -0.284 -3.044 -6.872 1.00 97.94 84 ALA A O 1
ATOM 665 N N . TRP A 1 85 ? 1.887 -3.268 -7.428 1.00 97.88 85 TRP A N 1
ATOM 666 C CA . TRP A 1 85 ? 2.394 -2.310 -6.448 1.00 97.88 85 TRP A CA 1
ATOM 667 C C . TRP A 1 85 ? 2.005 -0.881 -6.795 1.00 97.88 85 TRP A C 1
ATOM 669 O O . TRP A 1 85 ? 1.445 -0.188 -5.948 1.00 97.88 85 TRP A O 1
ATOM 679 N N . LEU A 1 86 ? 2.229 -0.465 -8.043 1.00 97.50 86 LEU A N 1
ATOM 680 C CA . LEU A 1 86 ? 1.859 0.872 -8.491 1.00 97.50 86 LEU A CA 1
ATOM 681 C C . LEU A 1 86 ? 0.352 1.098 -8.426 1.00 97.50 86 LEU A C 1
ATOM 683 O O . LEU A 1 86 ? -0.055 2.174 -8.019 1.00 97.50 86 LEU A O 1
ATOM 687 N N . ALA A 1 87 ? -0.480 0.095 -8.718 1.00 97.69 87 ALA A N 1
ATOM 688 C CA . ALA A 1 87 ? -1.926 0.214 -8.533 1.00 97.69 87 ALA A CA 1
ATOM 689 C C . ALA A 1 87 ? -2.282 0.507 -7.066 1.00 97.69 87 ALA A C 1
ATOM 691 O O . ALA A 1 87 ? -3.053 1.420 -6.777 1.00 97.69 87 ALA A O 1
ATOM 692 N N . ALA A 1 88 ? -1.700 -0.242 -6.124 1.00 97.44 88 ALA A N 1
ATOM 693 C CA . ALA A 1 88 ? -1.946 -0.048 -4.698 1.00 97.44 88 ALA A CA 1
ATOM 694 C C . ALA A 1 88 ? -1.473 1.327 -4.199 1.00 97.44 88 ALA A C 1
ATOM 696 O O . ALA A 1 88 ? -2.173 1.961 -3.407 1.00 97.44 88 ALA A O 1
ATOM 697 N N . ILE A 1 89 ? -0.306 1.780 -4.668 1.00 96.69 89 ILE A N 1
ATOM 698 C CA . ILE A 1 89 ? 0.229 3.116 -4.384 1.00 96.69 89 ILE A CA 1
ATOM 699 C C . ILE A 1 89 ? -0.701 4.180 -4.969 1.00 96.69 89 ILE A C 1
ATOM 701 O O . ILE A 1 89 ? -1.126 5.068 -4.243 1.00 96.69 89 ILE A O 1
ATOM 705 N N . PHE A 1 90 ? -1.103 4.039 -6.231 1.00 95.75 90 PHE A N 1
ATOM 706 C CA . PHE A 1 90 ? -1.949 4.998 -6.934 1.00 95.75 90 PHE A CA 1
ATOM 707 C C . PHE A 1 90 ? -3.301 5.194 -6.242 1.00 95.75 90 PHE A C 1
ATOM 709 O O . PHE A 1 90 ? -3.713 6.329 -6.027 1.00 95.75 90 PHE A O 1
ATOM 716 N N . PHE A 1 91 ? -3.976 4.119 -5.815 1.00 94.88 91 PHE A N 1
ATOM 717 C CA . PHE A 1 91 ? -5.222 4.249 -5.047 1.00 94.88 91 PHE A CA 1
ATOM 718 C C . PHE A 1 91 ? -5.016 5.033 -3.744 1.00 94.88 91 PHE A C 1
ATOM 720 O O . PHE A 1 91 ? -5.801 5.932 -3.436 1.00 94.88 91 PHE A O 1
ATOM 727 N N . LYS A 1 92 ? -3.943 4.740 -3.000 1.00 93.31 92 LYS A N 1
ATOM 728 C CA . LYS A 1 92 ? -3.612 5.444 -1.751 1.00 93.31 92 LYS A CA 1
ATOM 729 C C . LYS A 1 92 ? -3.276 6.915 -1.996 1.00 93.31 92 LYS A C 1
ATOM 731 O O . LYS A 1 92 ? -3.813 7.777 -1.306 1.00 93.31 92 LYS A O 1
ATOM 736 N N . ASP A 1 93 ? -2.500 7.199 -3.036 1.00 91.12 93 ASP A N 1
ATOM 737 C CA . ASP A 1 93 ? -2.165 8.544 -3.512 1.00 91.12 93 ASP A CA 1
ATOM 738 C C . ASP A 1 93 ? -3.383 9.325 -4.019 1.00 91.12 93 ASP A C 1
ATOM 740 O O . ASP A 1 93 ? -3.324 10.543 -4.128 1.00 91.12 93 ASP A O 1
ATOM 744 N N . HIS A 1 94 ? -4.515 8.677 -4.283 1.00 90.88 94 HIS A N 1
ATOM 745 C CA . HIS A 1 94 ? -5.780 9.344 -4.616 1.00 90.88 94 HIS A CA 1
ATOM 746 C C . HIS A 1 94 ? -6.769 9.353 -3.440 1.00 90.88 94 HIS A C 1
ATOM 748 O O . HIS A 1 94 ? -7.949 9.682 -3.605 1.00 90.88 94 HIS A O 1
ATOM 754 N N . GLY A 1 95 ? -6.296 9.015 -2.234 1.00 89.31 95 GLY A N 1
ATOM 755 C CA . GLY A 1 95 ? -7.093 8.998 -1.010 1.00 89.31 95 GLY A CA 1
ATOM 756 C C . GLY A 1 95 ? -8.165 7.910 -1.005 1.00 89.31 95 GLY A C 1
ATOM 757 O O . GLY A 1 95 ? -9.205 8.085 -0.377 1.00 89.31 95 GLY A O 1
ATOM 758 N N . PHE A 1 96 ? -7.948 6.814 -1.735 1.00 88.38 96 PHE A N 1
ATOM 759 C CA . PHE A 1 96 ? -8.894 5.711 -1.841 1.00 88.38 96 PHE A CA 1
ATOM 760 C C . PHE A 1 96 ? -8.381 4.477 -1.091 1.00 88.38 96 PHE A C 1
ATOM 762 O O . PHE A 1 96 ? -7.301 3.947 -1.364 1.00 88.38 96 PHE A O 1
ATOM 769 N N . ALA A 1 97 ? -9.179 3.983 -0.146 1.00 87.56 97 ALA A N 1
ATOM 770 C CA . ALA A 1 97 ? -8.898 2.731 0.539 1.00 87.56 97 ALA A CA 1
ATOM 771 C C . ALA A 1 97 ? -9.393 1.557 -0.314 1.00 87.56 97 ALA A C 1
ATOM 773 O O . ALA A 1 97 ? -10.589 1.367 -0.498 1.00 87.56 97 ALA A O 1
ATOM 774 N N . ILE A 1 98 ? -8.469 0.746 -0.826 1.00 91.44 98 ILE A N 1
ATOM 775 C CA . ILE A 1 98 ? -8.795 -0.490 -1.541 1.00 91.44 98 ILE A CA 1
ATOM 776 C C . ILE A 1 98 ? -8.475 -1.707 -0.670 1.00 91.44 98 ILE A C 1
ATOM 778 O O . ILE A 1 98 ? -7.420 -1.774 -0.038 1.00 91.44 98 ILE A O 1
ATOM 782 N N . SER A 1 99 ? -9.386 -2.682 -0.629 1.00 91.94 99 SER A N 1
ATOM 783 C CA . SER A 1 99 ? -9.152 -3.946 0.069 1.00 91.94 99 SER A CA 1
ATOM 784 C C . SER A 1 99 ? -8.223 -4.866 -0.727 1.00 91.94 99 SER A C 1
ATOM 786 O O . SER A 1 99 ? -8.243 -4.877 -1.960 1.00 91.94 99 SER A O 1
ATOM 788 N N . ALA A 1 100 ? -7.466 -5.719 -0.028 1.00 94.31 100 ALA A N 1
ATOM 789 C CA . ALA A 1 100 ? -6.574 -6.688 -0.668 1.00 94.31 100 ALA A CA 1
ATOM 790 C C . ALA A 1 100 ? -7.314 -7.608 -1.657 1.00 94.31 100 ALA A C 1
ATOM 792 O O . ALA A 1 100 ? -6.779 -7.939 -2.710 1.00 94.31 100 ALA A O 1
ATOM 793 N N . ALA A 1 101 ? -8.560 -7.984 -1.351 1.00 93.62 101 ALA A N 1
ATOM 794 C CA . ALA A 1 101 ? -9.386 -8.804 -2.234 1.00 93.62 101 ALA A CA 1
ATOM 795 C C . ALA A 1 101 ? -9.808 -8.054 -3.509 1.00 93.62 101 ALA A C 1
ATOM 797 O O . ALA A 1 101 ? -9.803 -8.637 -4.593 1.00 93.62 101 ALA A O 1
ATOM 798 N N . ARG A 1 102 ? -10.161 -6.763 -3.406 1.00 94.50 102 ARG A N 1
ATOM 799 C CA . ARG A 1 102 ? -10.494 -5.942 -4.581 1.00 94.50 102 ARG A CA 1
ATOM 800 C C . ARG A 1 102 ? -9.248 -5.722 -5.437 1.00 94.50 102 ARG A C 1
ATOM 802 O O . ARG A 1 102 ? -9.310 -6.001 -6.627 1.00 94.50 102 ARG A O 1
ATOM 809 N N . LEU A 1 103 ? -8.121 -5.344 -4.829 1.00 96.25 103 LEU A N 1
ATOM 810 C CA . LEU A 1 103 ? -6.843 -5.183 -5.528 1.00 96.25 103 LEU A CA 1
ATOM 811 C C . LEU A 1 103 ? -6.440 -6.469 -6.263 1.00 96.25 103 LEU A C 1
ATOM 813 O O . LEU A 1 103 ? -6.183 -6.422 -7.460 1.00 96.25 103 LEU A O 1
ATOM 817 N N . ALA A 1 104 ? -6.462 -7.617 -5.577 1.00 97.50 104 ALA A N 1
ATOM 818 C CA . ALA A 1 104 ? -6.119 -8.917 -6.152 1.00 97.50 104 ALA A CA 1
ATOM 819 C C . ALA A 1 104 ? -6.878 -9.217 -7.453 1.00 97.50 104 ALA A C 1
ATOM 821 O O . ALA A 1 104 ? -6.272 -9.662 -8.422 1.00 97.50 104 ALA A O 1
ATOM 822 N N . ARG A 1 105 ? -8.182 -8.910 -7.493 1.00 96.44 105 ARG A N 1
ATOM 823 C CA . ARG A 1 105 ? -9.016 -9.095 -8.690 1.00 96.44 105 ARG A CA 1
ATOM 824 C C . ARG A 1 105 ? -8.682 -8.115 -9.817 1.00 96.44 105 ARG A C 1
ATOM 826 O O . ARG A 1 105 ? -8.715 -8.508 -10.972 1.00 96.44 105 ARG A O 1
ATOM 833 N N . LEU A 1 106 ? -8.368 -6.856 -9.503 1.00 95.25 106 LEU A N 1
ATOM 834 C CA . LEU A 1 106 ? -8.096 -5.823 -10.517 1.00 95.25 106 LEU A CA 1
ATOM 835 C C . LEU A 1 106 ? -6.784 -6.044 -11.269 1.00 95.25 106 LEU A C 1
ATOM 837 O O . LEU A 1 106 ? -6.682 -5.757 -12.463 1.00 95.25 106 LEU A O 1
ATOM 841 N N . VAL A 1 107 ? -5.757 -6.493 -10.548 1.00 96.31 107 VAL A N 1
ATOM 842 C CA . VAL A 1 107 ? -4.403 -6.664 -11.094 1.00 96.31 107 VAL A CA 1
ATOM 843 C C . VAL A 1 107 ? -4.024 -8.126 -11.312 1.00 96.31 107 VAL A C 1
ATOM 845 O O . VAL A 1 107 ? -2.880 -8.389 -11.665 1.00 96.31 107 VAL A O 1
ATOM 848 N N . ASP A 1 108 ? -4.976 -9.042 -11.127 1.00 95.94 108 ASP A N 1
ATOM 849 C CA . ASP A 1 108 ? -4.825 -10.487 -11.317 1.00 95.94 108 ASP A CA 1
ATOM 850 C C . ASP A 1 108 ? -3.622 -11.077 -10.558 1.00 95.94 108 ASP A C 1
ATOM 852 O O . ASP A 1 108 ? -2.662 -11.611 -11.117 1.00 95.94 108 ASP A O 1
ATOM 856 N N . VAL A 1 109 ? -3.648 -10.929 -9.231 1.00 97.38 109 VAL A N 1
ATOM 857 C CA . VAL A 1 109 ? -2.651 -11.522 -8.328 1.00 97.38 109 VAL A CA 1
ATOM 858 C C . VAL A 1 109 ? -3.327 -12.317 -7.222 1.00 97.38 109 VAL A C 1
ATOM 860 O O . VAL A 1 109 ? -4.493 -12.105 -6.892 1.00 97.38 109 VAL A O 1
ATOM 863 N N . ALA A 1 110 ? -2.575 -13.210 -6.578 1.00 96.81 110 ALA A N 1
ATOM 864 C CA . ALA A 1 110 ? -3.083 -13.931 -5.420 1.00 96.81 110 ALA A CA 1
ATOM 865 C C . ALA A 1 110 ? -3.500 -12.955 -4.291 1.00 96.81 110 ALA A C 1
ATOM 867 O O . ALA A 1 110 ? -2.781 -11.986 -4.019 1.00 96.81 110 ALA A O 1
ATOM 868 N N . PRO A 1 111 ? -4.597 -13.224 -3.553 1.00 95.75 111 PRO A N 1
ATOM 869 C CA . PRO A 1 111 ? -5.009 -12.395 -2.416 1.00 95.75 111 PRO A CA 1
ATOM 870 C C . PRO A 1 111 ? -3.921 -12.220 -1.348 1.00 95.75 111 PRO A C 1
ATOM 872 O O . PRO A 1 111 ? -3.806 -11.154 -0.743 1.00 95.75 111 PRO A O 1
ATOM 875 N N . SER A 1 112 ? -3.083 -13.240 -1.137 1.00 94.81 112 SER A N 1
ATOM 876 C CA . SER A 1 112 ? -1.928 -13.179 -0.234 1.00 94.81 112 SER A CA 1
ATOM 877 C C . SER A 1 112 ? -0.868 -12.181 -0.709 1.00 94.81 112 SER A C 1
ATOM 879 O O . SER A 1 112 ? -0.324 -11.438 0.108 1.00 94.81 112 SER A O 1
ATOM 881 N N . THR A 1 113 ? -0.615 -12.107 -2.018 1.00 96.50 113 THR A N 1
ATOM 882 C CA . THR A 1 113 ? 0.280 -11.115 -2.625 1.00 96.50 113 THR A CA 1
ATOM 883 C C . THR A 1 113 ? -0.256 -9.707 -2.406 1.00 96.50 113 THR A C 1
ATOM 885 O O . THR A 1 113 ? 0.468 -8.868 -1.879 1.00 96.50 113 THR A O 1
ATOM 888 N N . ALA A 1 114 ? -1.533 -9.457 -2.712 1.00 97.31 114 ALA A N 1
ATOM 889 C CA . ALA A 1 114 ? -2.160 -8.155 -2.474 1.00 97.31 114 ALA A CA 1
ATOM 890 C C . ALA A 1 114 ? -2.117 -7.756 -0.987 1.00 97.31 114 ALA A C 1
ATOM 892 O O . ALA A 1 114 ? -1.795 -6.619 -0.646 1.00 97.31 114 ALA A O 1
ATOM 893 N N . GLN A 1 115 ? -2.368 -8.703 -0.078 1.00 95.25 115 GLN A N 1
ATOM 894 C CA . GLN A 1 115 ? -2.273 -8.460 1.360 1.00 95.25 115 GLN A CA 1
ATOM 895 C C . GLN A 1 115 ? -0.847 -8.107 1.804 1.00 95.25 115 GLN A C 1
ATOM 897 O O . GLN A 1 115 ? -0.688 -7.264 2.689 1.00 95.25 115 GLN A O 1
ATOM 902 N N . ASN A 1 116 ? 0.171 -8.745 1.220 1.00 96.12 116 ASN A N 1
ATOM 903 C CA . ASN A 1 116 ? 1.570 -8.419 1.487 1.00 96.12 116 ASN A CA 1
ATOM 904 C C . ASN A 1 116 ? 1.917 -7.022 0.971 1.00 96.12 116 ASN A C 1
ATOM 906 O O . ASN A 1 116 ? 2.482 -6.259 1.742 1.00 96.12 116 ASN A O 1
ATOM 910 N N . ILE A 1 117 ? 1.491 -6.649 -0.243 1.00 97.44 117 ILE A N 1
ATOM 911 C CA . ILE A 1 117 ? 1.657 -5.285 -0.780 1.00 97.44 117 ILE A CA 1
ATOM 912 C C . ILE A 1 117 ? 1.092 -4.260 0.207 1.00 97.44 117 ILE A C 1
ATOM 914 O O . ILE A 1 117 ? 1.799 -3.354 0.636 1.00 97.44 117 ILE A O 1
ATOM 918 N N . HIS A 1 118 ? -0.158 -4.438 0.648 1.00 96.50 118 HIS A N 1
ATOM 919 C CA . HIS A 1 118 ? -0.777 -3.522 1.607 1.00 96.50 118 HIS A CA 1
ATOM 920 C C . HIS A 1 118 ? -0.004 -3.407 2.920 1.00 96.50 118 HIS A C 1
ATOM 922 O O . HIS A 1 118 ? 0.136 -2.305 3.442 1.00 96.50 118 HIS A O 1
ATOM 928 N N . LYS A 1 119 ? 0.483 -4.528 3.463 1.00 96.50 119 LYS A N 1
ATOM 929 C CA . LYS A 1 119 ? 1.256 -4.518 4.709 1.00 96.50 119 LYS A CA 1
ATOM 930 C C . LYS A 1 119 ? 2.610 -3.848 4.529 1.00 96.50 119 LYS A C 1
ATOM 932 O O . LYS A 1 119 ? 3.005 -3.103 5.415 1.00 96.50 119 LYS A O 1
ATOM 937 N N . THR A 1 120 ? 3.291 -4.079 3.410 1.00 97.38 120 THR A N 1
ATOM 938 C CA . THR A 1 120 ? 4.570 -3.424 3.135 1.00 97.38 120 THR A CA 1
ATOM 939 C C . THR A 1 120 ? 4.392 -1.923 2.975 1.00 97.38 120 THR A C 1
ATOM 941 O O . THR A 1 120 ? 5.083 -1.170 3.645 1.00 97.38 120 THR A O 1
ATOM 944 N N . LEU A 1 121 ? 3.414 -1.478 2.180 1.00 97.38 121 LEU A N 1
ATOM 945 C CA . LEU A 1 121 ? 3.113 -0.050 2.048 1.00 97.38 121 LEU A CA 1
ATOM 946 C C . LEU A 1 121 ? 2.738 0.569 3.397 1.00 97.38 121 LEU A C 1
ATOM 948 O O . LEU A 1 121 ? 3.168 1.668 3.710 1.00 97.38 121 LEU A O 1
ATOM 952 N N . ALA A 1 122 ? 1.961 -0.141 4.217 1.00 96.56 122 ALA A N 1
ATOM 953 C CA . ALA A 1 122 ? 1.623 0.328 5.552 1.00 96.56 122 ALA A CA 1
ATOM 954 C C . ALA A 1 122 ? 2.841 0.435 6.479 1.00 96.56 122 ALA A C 1
ATOM 956 O O . ALA A 1 122 ? 2.864 1.342 7.294 1.00 96.56 122 ALA A O 1
ATOM 957 N N . LEU A 1 123 ? 3.828 -0.459 6.362 1.00 96.81 123 LEU A N 1
ATOM 958 C CA . LEU A 1 123 ? 5.086 -0.363 7.107 1.00 96.81 123 LEU A CA 1
ATOM 959 C C . LEU A 1 123 ? 5.898 0.860 6.672 1.00 96.81 123 LEU A C 1
ATOM 961 O O . LEU A 1 123 ? 6.313 1.616 7.537 1.00 96.81 123 LEU A O 1
ATOM 965 N N . VAL A 1 124 ? 6.019 1.106 5.362 1.00 96.69 124 VAL A N 1
ATOM 966 C CA . VAL A 1 124 ? 6.646 2.339 4.851 1.00 96.69 124 VAL A CA 1
ATOM 967 C C . VAL A 1 124 ? 5.943 3.568 5.428 1.00 96.69 124 VAL A C 1
ATOM 969 O O . VAL A 1 124 ? 6.590 4.468 5.938 1.00 96.69 124 VAL A O 1
ATOM 972 N N . ILE A 1 125 ? 4.607 3.593 5.407 1.00 95.31 125 ILE A N 1
ATOM 973 C CA . ILE A 1 125 ? 3.837 4.716 5.956 1.00 95.31 125 ILE A CA 1
ATOM 974 C C . ILE A 1 125 ? 4.023 4.840 7.475 1.00 95.31 125 ILE A C 1
ATOM 976 O O . ILE A 1 125 ? 4.114 5.958 7.965 1.00 95.31 125 ILE A O 1
ATOM 980 N N . CYS A 1 126 ? 4.063 3.727 8.218 1.00 93.69 126 CYS A N 1
ATOM 981 C CA . CYS A 1 126 ? 4.301 3.729 9.666 1.00 93.69 126 CYS A CA 1
ATOM 982 C C . CYS A 1 126 ? 5.619 4.423 10.021 1.00 93.69 126 CYS A C 1
ATOM 984 O O . CYS A 1 126 ? 5.636 5.212 10.961 1.00 93.69 126 CYS A O 1
ATOM 986 N N . ASP A 1 127 ? 6.688 4.131 9.281 1.00 93.00 127 ASP A N 1
ATOM 987 C CA . ASP A 1 127 ? 8.025 4.670 9.552 1.00 93.00 127 ASP A CA 1
ATOM 988 C C . ASP A 1 127 ? 8.116 6.173 9.218 1.00 93.00 127 ASP A C 1
ATOM 990 O O . ASP A 1 127 ? 8.956 6.885 9.763 1.00 93.00 127 ASP A O 1
ATOM 994 N N . GLU A 1 128 ? 7.191 6.679 8.397 1.00 90.44 128 GLU A N 1
ATOM 995 C CA . GLU A 1 128 ? 7.069 8.095 8.035 1.00 90.44 128 GLU A CA 1
ATOM 996 C C . GLU A 1 128 ? 6.167 8.908 8.979 1.00 90.44 128 GLU A C 1
ATOM 998 O O . GLU A 1 128 ? 6.040 10.112 8.769 1.00 90.44 128 GLU A O 1
ATOM 1003 N N . MET A 1 129 ? 5.505 8.298 9.976 1.00 84.56 129 MET A N 1
ATOM 1004 C CA . MET A 1 129 ? 4.549 8.974 10.875 1.00 84.56 129 MET A CA 1
ATOM 1005 C C . MET A 1 129 ? 5.247 9.958 11.841 1.00 84.56 129 MET A C 1
ATOM 1007 O O . MET A 1 129 ? 5.862 9.497 12.804 1.00 84.56 129 MET A O 1
ATOM 1011 N N . PRO A 1 130 ? 5.134 11.297 11.675 1.00 71.94 130 PRO A N 1
ATOM 1012 C CA . PRO A 1 130 ? 5.631 12.253 12.664 1.00 71.94 130 PRO A CA 1
ATOM 1013 C C . PRO A 1 130 ? 4.533 12.619 13.677 1.00 71.94 130 PRO A C 1
ATOM 1015 O O . PRO A 1 130 ? 3.351 12.435 13.393 1.00 71.94 130 PRO A O 1
ATOM 1018 N N . GLU A 1 131 ? 4.926 13.182 14.827 1.00 67.00 131 GLU A N 1
ATOM 1019 C CA . GLU A 1 131 ? 4.043 13.879 15.791 1.00 67.00 131 GLU A CA 1
ATOM 1020 C C . GLU A 1 131 ? 2.666 13.213 15.995 1.00 67.00 131 GLU A C 1
ATOM 1022 O O . GLU A 1 131 ? 1.608 13.825 15.859 1.00 67.00 131 GLU A O 1
ATOM 1027 N N . THR A 1 132 ? 2.675 11.910 16.280 1.00 80.81 132 THR A N 1
ATOM 1028 C CA . THR A 1 132 ? 1.449 11.124 16.444 1.00 80.81 132 THR A CA 1
ATOM 1029 C C . THR A 1 132 ? 0.947 11.143 17.876 1.00 80.81 132 THR A C 1
ATOM 1031 O O . THR A 1 132 ? 1.733 10.985 18.814 1.00 80.81 132 THR A O 1
ATOM 1034 N N . GLU A 1 133 ? -0.372 11.149 18.042 1.00 86.31 133 GLU A N 1
ATOM 1035 C CA . GLU A 1 133 ? -0.975 10.843 19.332 1.00 86.31 133 GLU A CA 1
ATOM 1036 C C . GLU A 1 133 ? -0.929 9.340 19.590 1.00 86.31 133 GLU A C 1
ATOM 1038 O O . GLU A 1 133 ? -1.236 8.514 18.725 1.00 86.31 133 GLU A O 1
ATOM 1043 N N . THR A 1 134 ? -0.552 8.972 20.811 1.00 90.69 134 THR A N 1
ATOM 1044 C CA . THR A 1 134 ? -0.447 7.570 21.211 1.00 90.69 134 THR A CA 1
ATOM 1045 C C . THR A 1 134 ? -1.643 7.179 22.070 1.00 90.69 134 THR A C 1
ATOM 1047 O O . THR A 1 134 ? -1.726 7.545 23.245 1.00 90.69 134 THR A O 1
ATOM 1050 N N . VAL A 1 135 ? -2.528 6.349 21.518 1.00 91.06 135 VAL A N 1
ATOM 1051 C CA . VAL A 1 135 ? -3.779 5.917 22.159 1.00 91.06 135 VAL A CA 1
ATOM 1052 C C . VAL A 1 135 ? -3.791 4.428 22.480 1.00 91.06 135 VAL A C 1
ATOM 1054 O O . VAL A 1 135 ? -3.027 3.637 21.927 1.00 91.06 135 VAL A O 1
ATOM 1057 N N . SER A 1 136 ? -4.683 4.015 23.379 1.00 91.88 136 SER A N 1
ATOM 1058 C CA . SER A 1 136 ? -4.863 2.595 23.681 1.00 91.88 136 SER A CA 1
ATOM 1059 C C . SER A 1 136 ? -5.474 1.846 22.495 1.00 91.88 136 SER A C 1
ATOM 1061 O O . SER A 1 136 ? -6.513 2.241 21.964 1.00 91.88 136 SER A O 1
ATOM 1063 N N . ALA A 1 137 ? -4.910 0.686 22.146 1.00 92.81 137 ALA A N 1
ATOM 1064 C CA . ALA A 1 137 ? -5.505 -0.225 21.169 1.00 92.81 137 ALA A CA 1
ATOM 1065 C C . ALA A 1 137 ? -6.927 -0.674 21.567 1.00 92.81 137 ALA A C 1
ATOM 1067 O O . ALA A 1 137 ? -7.724 -1.047 20.703 1.00 92.81 137 ALA A O 1
ATOM 1068 N N . SER A 1 138 ? -7.275 -0.616 22.861 1.00 91.94 138 SER A N 1
ATOM 1069 C CA . SER A 1 138 ? -8.614 -0.968 23.356 1.00 91.94 138 SER A CA 1
ATOM 1070 C C . SER A 1 138 ? -9.725 -0.063 22.816 1.00 91.94 138 SER A C 1
ATOM 1072 O O . SER A 1 138 ? -10.865 -0.520 22.696 1.00 91.94 138 SER A O 1
ATOM 1074 N N . TRP A 1 139 ? -9.400 1.170 22.410 1.00 93.94 139 TRP A N 1
ATOM 1075 C CA . TRP A 1 139 ? -10.354 2.106 21.804 1.00 93.94 139 TRP A CA 1
ATOM 1076 C C . TRP A 1 139 ? -10.913 1.588 20.472 1.00 93.94 139 TRP A C 1
ATOM 1078 O O . TRP A 1 139 ? -11.995 1.981 20.050 1.00 93.94 139 TRP A O 1
ATOM 1088 N N . PHE A 1 140 ? -10.218 0.637 19.843 1.00 94.88 140 PHE A N 1
ATOM 1089 C CA . PHE A 1 140 ? -10.604 0.032 18.569 1.00 94.88 140 PHE A CA 1
ATOM 1090 C C . PHE A 1 140 ? -11.226 -1.362 18.724 1.00 94.88 140 PHE A C 1
ATOM 1092 O O . PHE A 1 140 ? -11.412 -2.079 17.740 1.00 94.88 140 PHE A O 1
ATOM 1099 N N . SER A 1 141 ? -11.563 -1.775 19.949 1.00 92.38 141 SER A N 1
ATOM 1100 C CA . SER A 1 141 ? -12.061 -3.126 20.248 1.00 92.38 141 SER A CA 1
ATOM 1101 C C . SER A 1 141 ? -13.268 -3.545 19.400 1.00 92.38 141 SER A C 1
ATOM 1103 O O . SER A 1 141 ? -13.383 -4.720 19.037 1.00 92.38 141 SER A O 1
ATOM 1105 N N . GLN A 1 142 ? -14.137 -2.604 19.020 1.00 93.00 142 GLN A N 1
ATOM 1106 C CA . GLN A 1 142 ? -15.337 -2.897 18.235 1.00 93.00 142 GLN A CA 1
ATOM 1107 C C . GLN A 1 142 ? -15.037 -3.452 16.833 1.00 93.00 142 GLN A C 1
ATOM 1109 O O . GLN A 1 142 ? -15.794 -4.289 16.352 1.00 93.00 142 GLN A O 1
ATOM 1114 N N . VAL A 1 143 ? -13.906 -3.078 16.219 1.00 94.56 143 VAL A N 1
ATOM 1115 C CA . VAL A 1 143 ? -13.493 -3.572 14.889 1.00 94.56 143 VAL A CA 1
ATOM 1116 C C . VAL A 1 143 ? -12.512 -4.747 14.952 1.00 94.56 143 VAL A C 1
ATOM 1118 O O . VAL A 1 143 ? -12.107 -5.276 13.915 1.00 94.56 143 VAL A O 1
ATOM 1121 N N . ILE A 1 144 ? -12.132 -5.186 16.157 1.00 93.75 144 ILE A N 1
ATOM 1122 C CA . ILE A 1 144 ? -11.222 -6.314 16.371 1.00 93.75 144 ILE A CA 1
ATOM 1123 C C . ILE A 1 144 ? -12.038 -7.590 16.582 1.00 93.75 144 ILE A C 1
ATOM 1125 O O . ILE A 1 144 ? -12.456 -7.914 17.694 1.00 93.75 144 ILE A O 1
ATOM 1129 N N . PHE A 1 145 ? -12.255 -8.324 15.496 1.00 91.69 145 PHE A N 1
ATOM 1130 C CA . PHE A 1 145 ? -12.933 -9.625 15.517 1.00 91.69 145 PHE A CA 1
ATOM 1131 C C . PHE A 1 145 ? -12.377 -10.619 14.487 1.00 91.69 145 PHE A C 1
ATOM 1133 O O . PHE A 1 145 ? -12.889 -11.731 14.364 1.00 91.69 145 PHE A O 1
ATOM 1140 N N . LYS A 1 146 ? -11.282 -10.278 13.788 1.00 91.31 146 LYS A N 1
ATOM 1141 C CA . LYS A 1 146 ? -10.515 -11.257 13.003 1.00 91.31 146 LYS A CA 1
ATOM 1142 C C . LYS A 1 146 ? -9.398 -11.847 13.858 1.00 91.31 146 LYS A C 1
ATOM 1144 O O . LYS A 1 146 ? -8.666 -11.116 14.524 1.00 91.31 146 LYS A O 1
ATOM 1149 N N . ARG A 1 147 ? -9.265 -13.173 13.824 1.00 90.94 147 ARG A N 1
ATOM 1150 C CA . ARG A 1 147 ? -8.236 -13.907 14.572 1.00 90.94 147 ARG A CA 1
ATOM 1151 C C . ARG A 1 147 ? -6.852 -13.669 13.975 1.00 90.94 147 ARG A C 1
ATOM 1153 O O . ARG A 1 147 ? -6.701 -13.507 12.763 1.00 90.94 147 ARG A O 1
ATOM 1160 N N . SER A 1 148 ? -5.838 -13.689 14.826 1.00 90.38 148 SER A N 1
ATOM 1161 C CA . SER A 1 148 ? -4.433 -13.719 14.437 1.00 90.38 148 SER A CA 1
ATOM 1162 C C . SER A 1 148 ? -3.752 -14.966 15.009 1.00 90.38 148 SER A C 1
ATOM 1164 O O . SER A 1 148 ? -4.355 -15.721 15.767 1.00 90.38 148 SER A O 1
ATOM 1166 N N . ARG A 1 149 ? -2.467 -15.172 14.687 1.00 87.31 149 ARG A N 1
ATOM 1167 C CA . ARG A 1 149 ? -1.643 -16.217 15.331 1.00 87.31 149 ARG A CA 1
ATOM 1168 C C . ARG A 1 149 ? -1.436 -15.983 16.836 1.00 87.31 149 ARG A C 1
ATOM 1170 O O . ARG A 1 149 ? -0.884 -16.854 17.492 1.00 87.31 149 ARG A O 1
ATOM 1177 N N . GLN A 1 150 ? -1.821 -14.812 17.343 1.00 86.12 150 GLN A N 1
ATOM 1178 C CA . GLN A 1 150 ? -1.754 -14.448 18.756 1.00 86.12 150 GLN A CA 1
ATOM 1179 C C . GLN A 1 150 ? -3.075 -14.683 19.485 1.00 86.12 150 GLN A C 1
ATOM 1181 O O . GLN A 1 150 ? -3.088 -14.637 20.705 1.00 86.12 150 GLN A O 1
ATOM 1186 N N . THR A 1 151 ? -4.183 -14.923 18.771 1.00 88.56 151 THR A N 1
ATOM 1187 C CA . THR A 1 151 ? -5.459 -15.205 19.429 1.00 88.56 151 THR A CA 1
ATOM 1188 C C . THR A 1 151 ? -5.376 -16.590 20.073 1.00 88.56 151 THR A C 1
ATOM 1190 O O . THR A 1 151 ? -5.159 -17.558 19.333 1.00 88.56 151 THR A O 1
ATOM 1193 N N . PRO A 1 152 ? -5.601 -16.727 21.393 1.00 87.88 152 PRO A N 1
ATOM 1194 C CA . PRO A 1 152 ? -5.659 -18.038 22.025 1.00 87.88 152 PRO A CA 1
ATOM 1195 C C . PRO A 1 152 ? -6.714 -18.946 21.378 1.00 87.88 152 PRO A C 1
ATOM 1197 O O . PRO A 1 152 ? -7.671 -18.488 20.732 1.00 87.88 152 PRO A O 1
ATOM 1200 N N . ALA A 1 153 ? -6.530 -20.259 21.519 1.00 87.69 153 ALA A N 1
ATOM 1201 C CA . ALA A 1 153 ? -7.536 -21.222 21.087 1.00 87.69 153 ALA A CA 1
ATOM 1202 C C . ALA A 1 153 ? -8.864 -20.935 21.806 1.00 87.69 153 ALA A C 1
ATOM 1204 O O . ALA A 1 153 ? -8.863 -20.551 22.969 1.00 87.69 153 ALA A O 1
ATOM 1205 N N . GLU A 1 154 ? -9.978 -21.066 21.081 1.00 88.06 154 GLU A N 1
ATOM 1206 C CA . GLU A 1 154 ? -11.341 -20.921 21.629 1.00 88.06 154 GLU A CA 1
ATOM 1207 C C . GLU A 1 154 ? -11.682 -19.551 22.253 1.00 88.06 154 GLU A C 1
ATOM 1209 O O . GLU A 1 154 ? -12.777 -19.351 22.771 1.00 88.06 154 GLU A O 1
ATOM 1214 N N . CYS A 1 155 ? -10.798 -18.559 22.135 1.00 88.56 155 CYS A N 1
ATOM 1215 C CA . CYS A 1 155 ? -11.033 -17.202 22.611 1.00 88.56 155 CYS A CA 1
ATOM 1216 C C . CYS A 1 155 ? -11.437 -16.243 21.484 1.00 88.56 155 CYS A C 1
ATOM 1218 O O . CYS A 1 155 ? -11.013 -16.362 20.330 1.00 88.56 155 CYS A O 1
ATOM 1220 N N . HIS A 1 156 ? -12.218 -15.220 21.843 1.00 90.12 156 HIS A N 1
ATOM 1221 C CA . HIS A 1 156 ? -12.498 -14.101 20.947 1.00 90.12 156 HIS A CA 1
ATOM 1222 C C . HIS A 1 156 ? -11.215 -13.269 20.708 1.00 90.12 156 HIS A C 1
ATOM 1224 O O . HIS A 1 156 ? -10.483 -13.015 21.666 1.00 90.12 156 HIS A O 1
ATOM 1230 N N . PRO A 1 157 ? -10.955 -12.739 19.491 1.00 91.19 157 PRO A N 1
ATOM 1231 C CA . PRO A 1 157 ? -9.763 -11.926 19.177 1.00 91.19 157 PRO A CA 1
ATOM 1232 C C . PRO A 1 157 ? -9.482 -10.739 20.102 1.00 91.19 157 PRO A C 1
ATOM 1234 O O . PRO A 1 157 ? -8.347 -10.287 20.212 1.00 91.19 157 PRO A O 1
ATOM 1237 N N . ARG A 1 158 ? -10.508 -10.231 20.790 1.00 90.12 158 ARG A N 1
ATOM 1238 C CA . ARG A 1 158 ? -10.377 -9.141 21.773 1.00 90.12 158 ARG A CA 1
ATOM 1239 C C . ARG A 1 158 ? -9.533 -9.523 22.991 1.00 90.12 158 ARG A C 1
ATOM 1241 O O . ARG A 1 158 ? -9.037 -8.621 23.655 1.00 90.12 158 ARG A O 1
ATOM 1248 N N . VAL A 1 159 ? -9.325 -10.814 23.262 1.00 86.69 159 VAL A N 1
ATOM 1249 C CA . VAL A 1 159 ? -8.421 -11.268 24.332 1.00 86.69 159 VAL A CA 1
ATOM 1250 C C . VAL A 1 159 ? -6.988 -10.763 24.110 1.00 86.69 159 VAL A C 1
ATOM 1252 O O . VAL A 1 159 ? -6.324 -10.405 25.079 1.00 86.69 159 VAL A O 1
ATOM 1255 N N . GLU A 1 160 ? -6.566 -10.557 22.852 1.00 85.75 160 GLU A N 1
ATOM 1256 C CA . GLU A 1 160 ? -5.259 -9.963 22.511 1.00 85.75 160 GLU A CA 1
ATOM 1257 C C . GLU A 1 160 ? -5.062 -8.537 23.076 1.00 85.75 160 GLU A C 1
ATOM 1259 O O . GLU A 1 160 ? -3.933 -8.048 23.155 1.00 85.75 160 GLU A O 1
ATOM 1264 N N . LEU A 1 161 ? -6.146 -7.841 23.449 1.00 84.94 161 LEU A N 1
ATOM 1265 C CA . LEU A 1 161 ? -6.097 -6.512 24.069 1.00 84.94 161 LEU A CA 1
ATOM 1266 C C . LEU A 1 161 ? -5.877 -6.584 25.587 1.00 84.94 161 LEU A C 1
ATOM 1268 O O . LEU A 1 161 ? -5.324 -5.650 26.159 1.00 84.94 161 LEU A O 1
ATOM 1272 N N . LEU A 1 162 ? -6.304 -7.671 26.236 1.00 75.50 162 LEU A N 1
ATOM 1273 C CA . LEU A 1 162 ? -6.251 -7.837 27.692 1.00 75.50 162 LEU A CA 1
ATOM 1274 C C . LEU A 1 162 ? -4.870 -8.308 28.164 1.00 75.50 162 LEU A C 1
ATOM 1276 O O . LEU A 1 162 ? -4.343 -7.783 29.146 1.00 75.50 162 LEU A O 1
ATOM 1280 N N . GLU A 1 163 ? -4.260 -9.249 27.439 1.00 64.00 163 GLU A N 1
ATOM 1281 C CA . GLU A 1 163 ? -2.971 -9.863 27.801 1.00 64.00 163 GLU A CA 1
ATOM 1282 C C . GLU A 1 163 ? -1.809 -8.855 27.825 1.00 64.00 163 GLU A C 1
ATOM 1284 O O . GLU A 1 163 ? -0.884 -8.968 28.629 1.00 64.00 163 GLU A O 1
ATOM 1289 N N . GLN A 1 164 ? -1.856 -7.819 26.984 1.00 59.38 164 GLN A N 1
ATOM 1290 C CA . GLN A 1 164 ? -0.789 -6.816 26.935 1.00 59.38 164 GLN A CA 1
ATOM 1291 C C . GLN A 1 164 ? -0.897 -5.751 28.025 1.00 59.38 164 GLN A C 1
ATOM 1293 O O . GLN A 1 164 ? 0.130 -5.258 28.488 1.00 59.38 164 GLN A O 1
ATOM 1298 N N . VAL A 1 165 ? -2.114 -5.429 28.478 1.00 59.59 165 VAL A N 1
ATOM 1299 C CA . VAL A 1 165 ? -2.316 -4.557 29.646 1.00 59.59 165 VAL A CA 1
ATOM 1300 C C . VAL A 1 165 ? -1.724 -5.222 30.890 1.00 59.59 165 VAL A C 1
ATOM 1302 O O . VAL A 1 165 ? -1.033 -4.571 31.670 1.00 59.59 165 VAL A O 1
ATOM 1305 N N . THR A 1 166 ? -1.921 -6.535 31.037 1.00 57.28 166 THR A N 1
ATOM 1306 C CA . THR A 1 166 ? -1.364 -7.315 32.152 1.00 57.28 166 THR A CA 1
ATOM 1307 C C . THR A 1 166 ? 0.150 -7.491 32.048 1.00 57.28 166 THR A C 1
ATOM 1309 O O . THR A 1 166 ? 0.839 -7.367 33.058 1.00 57.28 166 THR A O 1
ATOM 1312 N N . ALA A 1 167 ? 0.696 -7.731 30.851 1.00 58.28 167 ALA A N 1
ATOM 1313 C CA . ALA A 1 167 ? 2.143 -7.823 30.651 1.00 58.28 167 ALA A CA 1
ATOM 1314 C C . ALA A 1 167 ? 2.862 -6.490 30.928 1.00 58.28 167 ALA A C 1
ATOM 1316 O O . ALA A 1 167 ? 3.884 -6.480 31.607 1.00 58.28 167 ALA A O 1
ATOM 1317 N N . HIS A 1 168 ? 2.314 -5.360 30.468 1.00 56.66 168 HIS A N 1
ATOM 1318 C CA . HIS A 1 168 ? 2.912 -4.044 30.706 1.00 56.66 168 HIS A CA 1
ATOM 1319 C C . HIS A 1 168 ? 2.835 -3.632 32.184 1.00 56.66 168 HIS A C 1
ATOM 1321 O O . HIS A 1 168 ? 3.813 -3.122 32.725 1.00 56.66 168 HIS A O 1
ATOM 1327 N N . ALA A 1 169 ? 1.720 -3.935 32.862 1.00 57.59 169 ALA A N 1
ATOM 1328 C CA . ALA A 1 169 ? 1.591 -3.730 34.304 1.00 57.59 169 ALA A CA 1
ATOM 1329 C C . ALA A 1 169 ? 2.634 -4.535 35.100 1.00 57.59 169 ALA A C 1
ATOM 1331 O O . ALA A 1 169 ? 3.203 -4.004 36.047 1.00 57.59 169 ALA A O 1
ATOM 1332 N N . ARG A 1 170 ? 2.932 -5.776 34.683 1.00 54.41 170 ARG A N 1
ATOM 1333 C CA . ARG A 1 170 ? 3.954 -6.628 35.318 1.00 54.41 170 ARG A CA 1
ATOM 1334 C C . ARG A 1 170 ? 5.376 -6.087 35.165 1.00 54.41 170 ARG A C 1
ATOM 1336 O O . ARG A 1 170 ? 6.146 -6.169 36.117 1.00 54.41 170 ARG A O 1
ATOM 1343 N N . VAL A 1 171 ? 5.716 -5.529 34.002 1.00 57.53 171 VAL A N 1
ATOM 1344 C CA . VAL A 1 171 ? 7.033 -4.910 33.761 1.00 57.53 171 VAL A CA 1
ATOM 1345 C C . VAL A 1 171 ? 7.200 -3.647 34.610 1.00 57.53 171 VAL A C 1
ATOM 1347 O O . VAL A 1 171 ? 8.187 -3.536 35.326 1.00 57.53 171 VAL A O 1
ATOM 1350 N N . LEU A 1 172 ? 6.191 -2.767 34.644 1.00 57.84 172 LEU A N 1
ATOM 1351 C CA . LEU A 1 172 ? 6.191 -1.566 35.494 1.00 57.84 172 LEU A CA 1
ATOM 1352 C C . LEU A 1 172 ? 6.311 -1.891 36.992 1.00 57.84 172 LEU A C 1
ATOM 1354 O O . LEU A 1 172 ? 6.969 -1.166 37.729 1.00 57.84 172 LEU A O 1
ATOM 1358 N N . SER A 1 173 ? 5.710 -2.993 37.449 1.00 53.84 173 SER A N 1
ATOM 1359 C CA . SER A 1 173 ? 5.851 -3.449 38.838 1.00 53.84 173 SER A CA 1
ATOM 1360 C C . SER A 1 173 ? 7.185 -4.140 39.147 1.00 53.84 173 SER A C 1
ATOM 1362 O O . SER A 1 173 ? 7.485 -4.355 40.315 1.00 53.84 173 SER A O 1
ATOM 1364 N N . SER A 1 174 ? 7.973 -4.513 38.133 1.00 52.16 174 SER A N 1
ATOM 1365 C CA . SER A 1 174 ? 9.251 -5.220 38.303 1.00 52.16 174 SER A CA 1
ATOM 1366 C C . SER A 1 174 ? 10.470 -4.289 38.316 1.00 52.16 174 SER A C 1
ATOM 1368 O O . SER A 1 174 ? 11.549 -4.738 38.694 1.00 52.16 174 SER A O 1
ATOM 1370 N N . GLU A 1 175 ? 10.326 -3.025 37.909 1.00 45.38 175 GLU A N 1
ATOM 1371 C CA . GLU A 1 175 ? 11.431 -2.052 37.824 1.00 45.38 175 GLU A CA 1
ATOM 1372 C C . GLU A 1 175 ? 11.634 -1.211 39.100 1.00 45.38 175 GLU A C 1
ATOM 1374 O O . GLU A 1 175 ? 12.520 -0.362 39.132 1.00 45.38 175 GLU A O 1
ATOM 1379 N N . TYR A 1 176 ? 10.891 -1.480 40.179 1.00 41.00 176 TYR A N 1
ATOM 1380 C CA . TYR A 1 176 ? 11.138 -0.881 41.496 1.00 41.00 176 TYR A CA 1
ATOM 1381 C C . TYR A 1 176 ? 11.631 -1.931 42.501 1.00 41.00 176 TYR A C 1
ATOM 1383 O O . TYR A 1 176 ? 10.819 -2.631 43.112 1.00 41.00 176 TYR A O 1
ATOM 1391 N N . PRO A 1 177 ? 12.952 -2.036 42.733 1.00 40.94 177 PRO A N 1
ATOM 1392 C CA . PRO A 1 177 ? 13.459 -2.564 43.987 1.00 40.94 177 PRO A CA 1
ATOM 1393 C C . PRO A 1 177 ? 12.984 -1.644 45.116 1.00 40.94 177 PRO A C 1
ATOM 1395 O O . PRO A 1 177 ? 13.217 -0.436 45.087 1.00 40.94 177 PRO A O 1
ATOM 1398 N N . LEU A 1 178 ? 12.285 -2.218 46.093 1.00 46.19 178 LEU A N 1
ATOM 1399 C CA . LEU A 1 178 ? 11.977 -1.563 47.358 1.00 46.19 178 LEU A CA 1
ATOM 1400 C C . LEU A 1 178 ? 13.293 -1.287 48.092 1.00 46.19 178 LEU A C 1
ATOM 1402 O O . LEU A 1 178 ? 13.789 -2.176 48.773 1.00 46.19 178 LEU A O 1
ATOM 1406 N N . ASP A 1 179 ? 13.848 -0.086 47.952 1.00 42.31 179 ASP A N 1
ATOM 1407 C CA . ASP A 1 179 ? 14.638 0.518 49.021 1.00 42.31 179 ASP A CA 1
ATOM 1408 C C . ASP A 1 179 ? 14.739 2.044 48.882 1.00 42.31 179 ASP A C 1
ATOM 1410 O O . ASP A 1 179 ? 14.931 2.587 47.797 1.00 42.31 179 ASP A O 1
ATOM 1414 N N . HIS A 1 180 ? 14.631 2.694 50.042 1.00 42.06 180 HIS A N 1
ATOM 1415 C CA . HIS A 1 180 ? 14.728 4.129 50.333 1.00 42.06 180 HIS A CA 1
ATOM 1416 C C . HIS A 1 180 ? 13.490 5.004 50.083 1.00 42.06 180 HIS A C 1
ATOM 1418 O O . HIS A 1 180 ? 13.281 5.617 49.038 1.00 42.06 180 HIS A O 1
ATOM 1424 N N . ALA A 1 181 ? 12.716 5.136 51.163 1.00 47.78 181 ALA A N 1
ATOM 1425 C CA . ALA A 1 181 ? 11.956 6.337 51.460 1.00 47.78 181 ALA A CA 1
ATOM 1426 C C . ALA A 1 181 ? 12.919 7.518 51.660 1.00 47.78 181 ALA A C 1
ATOM 1428 O O . ALA A 1 181 ? 13.771 7.439 52.537 1.00 47.78 181 ALA A O 1
ATOM 1429 N N . GLU A 1 182 ? 12.758 8.591 50.884 1.00 41.06 182 GLU A N 1
ATOM 1430 C CA . GLU A 1 182 ? 12.925 9.968 51.359 1.00 41.06 182 GLU A CA 1
ATOM 1431 C C . GLU A 1 182 ? 12.345 10.984 50.356 1.00 41.06 182 GLU A C 1
ATOM 1433 O O . GLU A 1 182 ? 12.715 11.057 49.186 1.00 41.06 182 GLU A O 1
ATOM 1438 N N . ASP A 1 183 ? 11.368 11.718 50.880 1.00 44.22 183 ASP A N 1
ATOM 1439 C CA . ASP A 1 183 ? 10.893 13.066 50.568 1.00 44.22 183 ASP A CA 1
ATOM 1440 C C . ASP A 1 183 ? 11.619 13.852 49.452 1.00 44.22 183 ASP A C 1
ATOM 1442 O O . ASP A 1 183 ? 12.668 14.456 49.676 1.00 44.22 183 ASP A O 1
ATOM 1446 N N . ARG A 1 184 ? 11.000 13.926 48.261 1.00 36.81 184 ARG A N 1
ATOM 1447 C CA . ARG A 1 184 ? 11.116 15.074 47.343 1.00 36.81 184 ARG A CA 1
ATOM 1448 C C . ARG A 1 184 ? 9.809 15.297 46.591 1.00 36.81 184 ARG A C 1
ATOM 1450 O O . ARG A 1 184 ? 9.417 14.514 45.728 1.00 36.81 184 ARG A O 1
ATOM 1457 N N . SER A 1 185 ? 9.179 16.422 46.893 1.00 41.38 185 SER A N 1
ATOM 1458 C CA . SER A 1 185 ? 8.189 17.105 46.070 1.00 41.38 185 SER A CA 1
ATOM 1459 C C . SER A 1 185 ? 8.760 17.379 44.673 1.00 41.38 185 SER A C 1
ATOM 1461 O O . SER A 1 185 ? 9.558 18.291 44.471 1.00 41.38 185 SER A O 1
ATOM 1463 N N . ALA A 1 186 ? 8.350 16.564 43.703 1.00 35.31 186 ALA A N 1
ATOM 1464 C CA . ALA A 1 186 ? 8.581 16.789 42.283 1.00 35.31 186 ALA A CA 1
ATOM 1465 C C . ALA A 1 186 ? 7.223 16.875 41.579 1.00 35.31 186 ALA A C 1
ATOM 1467 O O . ALA A 1 186 ? 6.417 15.946 41.635 1.00 35.31 186 ALA A O 1
ATOM 1468 N N . GLU A 1 187 ? 6.970 18.025 40.959 1.00 36.53 187 GLU A N 1
ATOM 1469 C CA . GLU A 1 187 ? 5.810 18.287 40.112 1.00 36.53 187 GLU A CA 1
ATOM 1470 C C . GLU A 1 187 ? 5.691 17.227 38.998 1.00 36.53 187 GLU A C 1
ATOM 1472 O O . GLU A 1 187 ? 6.698 16.892 38.362 1.00 36.53 187 GLU A O 1
ATOM 1477 N N . PRO A 1 188 ? 4.490 16.686 38.721 1.00 35.34 188 PRO A N 1
ATOM 1478 C CA . PRO A 1 188 ? 4.325 15.712 37.658 1.00 35.34 188 PRO A CA 1
ATOM 1479 C C . PRO A 1 188 ? 4.289 16.433 36.309 1.00 35.34 188 PRO A C 1
ATOM 1481 O O . PRO A 1 188 ? 3.335 17.129 35.964 1.00 35.34 188 PRO A O 1
ATOM 1484 N N . ASN A 1 189 ? 5.360 16.242 35.543 1.00 33.91 189 ASN A N 1
ATOM 1485 C CA . ASN A 1 189 ? 5.479 16.679 34.161 1.00 33.91 189 A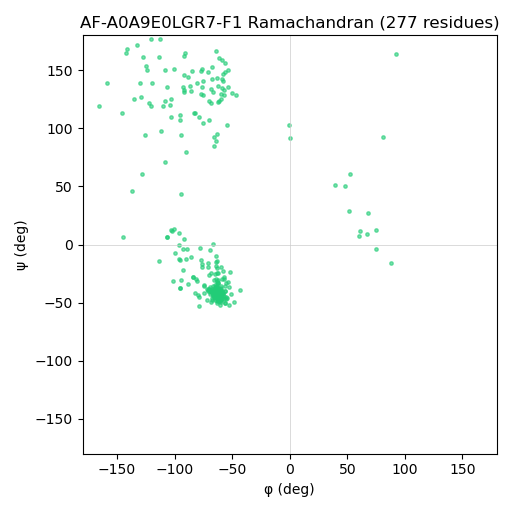SN A CA 1
ATOM 1486 C C . ASN A 1 189 ? 4.366 16.026 33.314 1.00 33.91 189 ASN A C 1
ATOM 1488 O O . ASN A 1 189 ? 4.184 14.805 33.313 1.00 33.91 189 ASN A O 1
ATOM 1492 N N . SER A 1 190 ? 3.605 16.867 32.623 1.00 38.94 190 SER A N 1
ATOM 1493 C CA . SER A 1 190 ? 2.371 16.583 31.894 1.00 38.94 190 SER A CA 1
ATOM 1494 C C . SER A 1 190 ? 2.572 15.624 30.715 1.00 38.94 190 SER A C 1
ATOM 1496 O O . SER A 1 190 ? 2.772 16.015 29.571 1.00 38.94 190 SER A O 1
ATOM 1498 N N . SER A 1 191 ? 2.450 14.328 30.989 1.00 39.59 191 SER A N 1
ATOM 1499 C CA . SER A 1 191 ? 2.218 13.294 29.974 1.00 39.59 191 SER A CA 1
ATOM 1500 C C . SER A 1 191 ? 1.168 12.296 30.462 1.00 39.59 191 SER A C 1
ATOM 1502 O O . SER A 1 191 ? 1.338 11.081 30.366 1.00 39.59 191 SER A O 1
ATOM 1504 N N . GLU A 1 192 ? 0.063 12.805 31.021 1.00 42.41 192 GLU A N 1
ATOM 1505 C CA . GLU A 1 192 ? -1.077 11.989 31.450 1.00 42.41 192 GLU A CA 1
ATOM 1506 C C . GLU A 1 192 ? -1.770 11.325 30.249 1.00 42.41 192 GLU A C 1
ATOM 1508 O O . GLU A 1 192 ? -2.741 11.797 29.670 1.00 42.41 192 GLU A O 1
ATOM 1513 N N . ILE A 1 193 ? -1.203 10.183 29.871 1.00 49.12 193 ILE A N 1
ATOM 1514 C CA . ILE A 1 193 ? -1.832 8.934 29.452 1.00 49.12 193 ILE A CA 1
ATOM 1515 C C . ILE A 1 193 ? -3.371 9.016 29.465 1.00 49.12 193 ILE A C 1
ATOM 1517 O O . ILE A 1 193 ? -4.011 8.648 30.451 1.00 49.12 193 ILE A O 1
ATOM 1521 N N . VAL A 1 194 ? -3.982 9.395 28.337 1.00 49.66 194 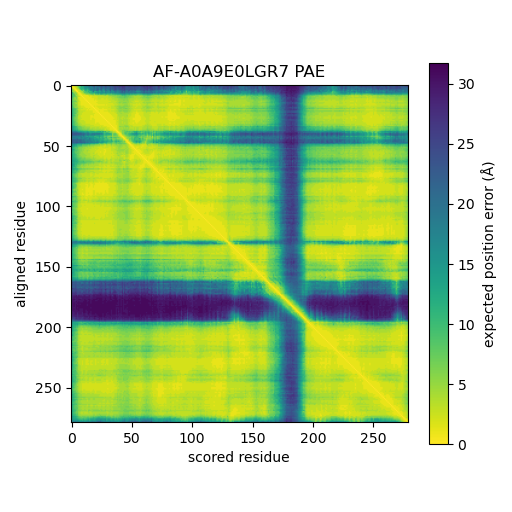VAL A N 1
ATOM 1522 C CA . VAL A 1 194 ? -5.441 9.317 28.163 1.00 49.66 194 VAL A CA 1
ATOM 1523 C C . VAL A 1 194 ? -5.856 7.839 28.176 1.00 49.66 194 VAL A C 1
ATOM 1525 O O . VAL A 1 194 ? -5.785 7.137 27.166 1.00 49.66 194 VAL A O 1
ATOM 1528 N N . ARG A 1 195 ? -6.216 7.319 29.355 1.00 58.59 195 ARG A N 1
ATOM 1529 C CA . ARG A 1 195 ? -6.696 5.936 29.534 1.00 58.59 195 ARG A CA 1
ATOM 1530 C C . ARG A 1 195 ? -8.171 5.797 29.171 1.00 58.59 195 ARG A C 1
ATOM 1532 O O . ARG A 1 195 ? -8.566 4.745 28.672 1.00 58.59 195 ARG A O 1
ATOM 1539 N N . ASP A 1 196 ? -8.958 6.849 29.374 1.00 74.69 196 ASP A N 1
ATOM 1540 C CA . ASP A 1 196 ? -10.394 6.835 29.118 1.00 74.69 196 ASP A CA 1
ATOM 1541 C C . ASP A 1 196 ? -10.742 7.574 27.819 1.00 74.69 196 ASP A C 1
ATOM 1543 O O . ASP A 1 196 ? -10.496 8.772 27.675 1.00 74.69 196 ASP A O 1
ATOM 1547 N N . PHE A 1 197 ? -11.349 6.849 26.877 1.00 82.12 197 PHE A N 1
ATOM 1548 C CA . PHE A 1 197 ? -11.864 7.411 25.628 1.00 82.12 197 PHE A CA 1
ATOM 1549 C C . PHE A 1 197 ? -12.883 8.533 25.884 1.00 82.12 197 PHE A C 1
ATOM 1551 O O . PHE A 1 197 ? -12.988 9.468 25.090 1.00 82.12 197 PHE A O 1
ATOM 1558 N N . SER A 1 198 ? -13.613 8.482 27.004 1.00 84.19 198 SER A N 1
ATOM 1559 C CA . SER A 1 198 ? -14.598 9.503 27.371 1.00 84.19 198 SER A CA 1
ATOM 1560 C C . SER A 1 198 ? -13.965 10.886 27.584 1.00 84.19 198 SER A C 1
ATOM 1562 O O . SER A 1 198 ? -14.578 11.897 27.233 1.00 84.19 198 SER A O 1
ATOM 1564 N N . LEU A 1 199 ? -12.711 10.931 28.041 1.00 87.38 199 LEU A N 1
ATOM 1565 C CA . LEU A 1 199 ? -11.953 12.154 28.321 1.00 87.38 199 LEU A CA 1
ATOM 1566 C C . LEU A 1 199 ? -11.105 12.623 27.131 1.00 87.38 199 LEU A C 1
ATOM 1568 O O . LEU A 1 199 ? -10.479 13.677 27.198 1.00 87.38 199 LEU A O 1
ATOM 1572 N N . ALA A 1 200 ? -11.085 11.865 26.032 1.00 88.31 200 ALA A N 1
ATOM 1573 C CA . ALA A 1 200 ? -10.281 12.203 24.867 1.00 88.31 200 ALA A CA 1
ATOM 1574 C C . ALA A 1 200 ? -10.716 13.541 24.224 1.00 88.31 200 ALA A C 1
ATOM 1576 O O . ALA A 1 200 ? -11.926 13.813 24.131 1.00 88.31 200 ALA A O 1
ATOM 1577 N N . PRO A 1 201 ? -9.760 14.347 23.722 1.00 90.75 201 PRO A N 1
ATOM 1578 C CA . PRO A 1 201 ? -10.047 15.556 22.956 1.00 90.75 201 PRO A CA 1
ATOM 1579 C C . PRO A 1 201 ? -10.979 15.305 21.751 1.00 90.75 201 PRO A C 1
ATOM 1581 O O . PRO A 1 201 ? -10.957 14.211 21.172 1.00 90.75 201 PRO A O 1
ATOM 1584 N N . PRO A 1 202 ? -11.798 16.291 21.329 1.00 91.06 202 PRO A N 1
ATOM 1585 C CA . PRO A 1 202 ? -12.777 16.106 20.252 1.00 91.06 202 PRO A CA 1
ATOM 1586 C C . PRO A 1 202 ? -12.176 15.664 18.911 1.00 91.06 202 PRO A C 1
ATOM 1588 O O . PRO A 1 202 ? -12.717 14.773 18.259 1.00 91.06 202 PRO A O 1
ATOM 1591 N N . ASN A 1 203 ? -11.040 16.242 18.516 1.00 89.62 203 ASN A N 1
ATOM 1592 C CA . ASN A 1 203 ? -10.307 15.879 17.299 1.00 89.62 203 ASN A CA 1
ATOM 1593 C C . ASN A 1 203 ? -9.816 14.424 17.331 1.00 89.62 203 ASN A C 1
ATOM 1595 O O . ASN A 1 203 ? -9.916 13.713 16.331 1.00 89.62 203 ASN A O 1
ATOM 1599 N N . LEU A 1 204 ? -9.362 13.947 18.490 1.00 91.50 204 LEU A N 1
ATOM 1600 C CA . LEU A 1 204 ? -8.933 12.565 18.667 1.00 91.50 204 LEU A CA 1
ATOM 1601 C C . LEU A 1 204 ? -10.119 11.590 18.601 1.00 91.50 204 LEU A C 1
ATOM 1603 O O . LEU A 1 204 ? -10.042 10.561 17.930 1.00 91.50 204 LEU A O 1
ATOM 1607 N N . LYS A 1 205 ? -11.252 11.932 19.230 1.00 92.50 205 LYS A N 1
ATOM 1608 C CA . LYS A 1 205 ? -12.502 11.157 19.107 1.00 92.50 205 LYS A CA 1
ATOM 1609 C C . LYS A 1 205 ? -12.981 11.083 17.660 1.00 92.50 205 LYS A C 1
ATOM 1611 O O . LYS A 1 205 ? -13.391 10.012 17.214 1.00 92.50 205 LYS A O 1
ATOM 1616 N N . LEU A 1 206 ? -12.901 12.195 16.928 1.00 92.38 206 LEU A N 1
ATOM 1617 C CA . LEU A 1 206 ? -13.249 12.256 15.511 1.00 92.38 206 LEU A CA 1
ATOM 1618 C C . LEU A 1 206 ? -12.348 11.339 14.676 1.00 92.38 206 LEU A C 1
ATOM 1620 O O . LEU A 1 206 ? -12.869 10.540 13.901 1.00 92.38 206 LEU A O 1
ATOM 1624 N N . ALA A 1 207 ? -11.027 11.391 14.881 1.00 92.75 207 ALA A N 1
ATOM 1625 C CA . ALA A 1 207 ? -10.067 10.527 14.191 1.00 92.75 207 ALA A CA 1
ATOM 1626 C C . ALA A 1 207 ? -10.384 9.037 14.408 1.00 92.75 207 ALA A C 1
ATOM 1628 O O . ALA A 1 207 ? -10.453 8.252 13.461 1.00 92.75 207 ALA A O 1
ATOM 1629 N N . VAL A 1 208 ? -10.647 8.653 15.663 1.00 94.81 208 VAL A N 1
ATOM 1630 C CA . VAL A 1 208 ? -11.027 7.282 16.029 1.00 94.81 208 VAL A CA 1
ATOM 1631 C C . VAL A 1 208 ? -12.344 6.887 15.360 1.00 94.81 208 VAL A C 1
ATOM 1633 O O . VAL A 1 208 ? -12.418 5.822 14.753 1.00 94.81 208 VAL A O 1
ATOM 1636 N N . ALA A 1 209 ? -13.371 7.738 15.411 1.00 94.44 209 ALA A N 1
ATOM 1637 C CA . ALA A 1 209 ? -14.666 7.462 14.790 1.00 94.44 209 ALA A CA 1
ATOM 1638 C C . ALA A 1 209 ? -14.562 7.295 13.263 1.00 94.44 209 ALA A C 1
ATOM 1640 O O . ALA A 1 209 ? -15.137 6.357 12.709 1.00 94.44 209 ALA A O 1
ATOM 1641 N N . GLN A 1 210 ? -13.788 8.150 12.589 1.00 94.12 210 GLN A N 1
ATOM 1642 C CA . GLN A 1 210 ? -13.531 8.058 11.149 1.00 94.12 210 GLN A CA 1
ATOM 1643 C C . GLN A 1 210 ? -12.815 6.755 10.787 1.00 94.12 210 GLN A C 1
ATOM 1645 O O . GLN A 1 210 ? -13.241 6.049 9.870 1.00 94.12 210 GLN A O 1
ATOM 1650 N N . PHE A 1 211 ? -11.778 6.388 11.544 1.00 95.50 211 PHE A N 1
ATOM 1651 C CA . PHE A 1 211 ? -11.081 5.121 11.355 1.00 95.50 211 PHE A CA 1
ATOM 1652 C C . PHE A 1 211 ? -12.016 3.917 11.554 1.00 95.50 211 PHE A C 1
ATOM 1654 O O . PHE A 1 211 ? -12.042 2.999 10.735 1.00 95.50 211 PHE A O 1
ATOM 1661 N N . LEU A 1 212 ? -12.829 3.921 12.614 1.00 95.81 212 LEU A N 1
ATOM 1662 C CA . LEU A 1 212 ? -13.797 2.856 12.893 1.00 95.81 212 LEU A CA 1
ATOM 1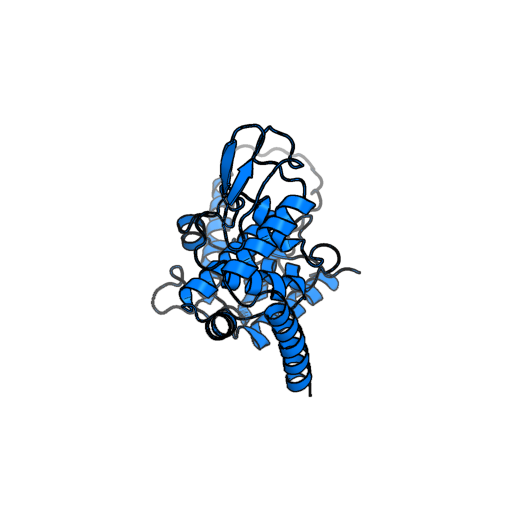663 C C . LEU A 1 212 ? -14.844 2.723 11.781 1.00 95.81 212 LEU A C 1
ATOM 1665 O O . LEU A 1 212 ? -15.184 1.598 11.399 1.00 95.81 212 LEU A O 1
ATOM 1669 N N . GLY A 1 213 ? -15.317 3.850 11.243 1.00 93.94 213 GLY A N 1
ATOM 1670 C CA . GLY A 1 213 ? -16.195 3.894 10.076 1.00 93.94 213 GLY A CA 1
ATOM 1671 C C . GLY A 1 213 ? -15.541 3.257 8.851 1.00 93.94 213 GLY A C 1
ATOM 1672 O O . GLY A 1 213 ? -16.126 2.355 8.253 1.00 93.94 213 GLY A O 1
ATOM 1673 N N . LEU A 1 214 ? -14.298 3.640 8.535 1.00 92.69 214 LEU A N 1
ATOM 1674 C CA . LEU A 1 214 ? -13.541 3.061 7.421 1.00 92.69 214 LEU A CA 1
ATOM 1675 C C . LEU A 1 214 ? -13.421 1.538 7.553 1.00 92.69 214 LEU A C 1
ATOM 1677 O O . LEU A 1 214 ? -13.728 0.802 6.617 1.00 92.69 214 LEU A O 1
ATOM 1681 N N . ILE A 1 215 ? -12.991 1.043 8.716 1.00 95.19 215 ILE A N 1
ATOM 1682 C CA . ILE A 1 215 ? -12.806 -0.398 8.921 1.00 95.19 215 ILE A CA 1
ATOM 1683 C C . ILE A 1 215 ? -14.126 -1.163 8.830 1.00 95.19 215 ILE A C 1
ATOM 1685 O O . ILE A 1 215 ? -14.151 -2.266 8.279 1.00 95.19 215 ILE A O 1
ATOM 1689 N N . SER A 1 216 ? -15.212 -0.605 9.358 1.00 92.62 216 SER A N 1
ATOM 1690 C CA . SER A 1 216 ? -16.518 -1.272 9.351 1.00 92.62 216 SER A CA 1
ATOM 1691 C C . SER A 1 216 ? -17.101 -1.359 7.940 1.00 92.62 216 SER A C 1
ATOM 1693 O O . SER A 1 216 ? -17.612 -2.415 7.560 1.00 92.62 216 SER A O 1
ATOM 1695 N N . ASN A 1 217 ? -16.953 -0.287 7.157 1.00 88.94 217 ASN A N 1
ATOM 1696 C CA . ASN A 1 217 ? -17.521 -0.175 5.816 1.00 88.94 217 ASN A CA 1
ATOM 1697 C C . ASN A 1 217 ? -16.690 -0.914 4.757 1.00 88.94 217 ASN A C 1
ATOM 1699 O O . ASN A 1 217 ? -17.264 -1.630 3.945 1.00 88.94 217 ASN A O 1
ATOM 1703 N N . GLU A 1 218 ? -15.357 -0.801 4.792 1.00 87.75 218 GLU A N 1
ATOM 1704 C CA . GLU A 1 218 ? -14.493 -1.278 3.696 1.00 87.75 218 GLU A CA 1
ATOM 1705 C C . GLU A 1 218 ? -13.807 -2.621 3.975 1.00 87.75 218 GLU A C 1
ATOM 1707 O O . GLU A 1 218 ? -13.521 -3.401 3.063 1.00 87.75 218 GLU A O 1
ATOM 1712 N N . PHE A 1 219 ? -13.490 -2.900 5.242 1.00 89.62 219 PHE A N 1
ATOM 1713 C CA . PHE A 1 219 ? -12.656 -4.048 5.614 1.00 89.62 219 PHE A CA 1
ATOM 1714 C C . PHE A 1 219 ? -13.407 -5.109 6.420 1.00 89.62 219 PHE A C 1
ATOM 1716 O O . PHE A 1 219 ? -12.911 -6.235 6.555 1.00 89.62 219 PHE A O 1
ATOM 1723 N N . HIS A 1 220 ? -14.589 -4.767 6.942 1.00 90.25 220 HIS A N 1
ATOM 1724 C CA . HIS A 1 220 ? -15.430 -5.608 7.793 1.00 90.25 220 HIS A CA 1
ATOM 1725 C C . HIS A 1 220 ? -14.622 -6.251 8.926 1.00 90.25 220 HIS A C 1
ATOM 1727 O O . HIS A 1 220 ? -14.620 -7.468 9.119 1.00 90.25 220 HIS A O 1
ATOM 1733 N N . GLY A 1 221 ? -13.861 -5.417 9.635 1.00 92.81 221 GLY A N 1
ATOM 1734 C CA . GLY A 1 221 ? -13.052 -5.811 10.785 1.00 92.81 221 GLY A CA 1
ATOM 1735 C C . GLY A 1 221 ? -11.613 -6.194 10.470 1.00 92.81 221 GLY A C 1
ATOM 1736 O O . GLY A 1 221 ? -11.218 -6.471 9.335 1.00 92.81 221 GLY A O 1
ATOM 1737 N N . ILE A 1 222 ? -10.803 -6.217 11.521 1.00 94.94 222 ILE A N 1
ATOM 1738 C CA . ILE A 1 222 ? -9.361 -6.457 11.471 1.00 94.94 222 ILE A CA 1
ATOM 1739 C C . ILE A 1 222 ? -8.917 -7.314 12.657 1.00 94.94 222 ILE A C 1
ATOM 1741 O O . ILE A 1 222 ? -9.672 -7.570 13.597 1.00 94.94 222 ILE A O 1
ATOM 1745 N N . SER A 1 223 ? -7.681 -7.802 12.592 1.00 94.56 223 SER A N 1
ATOM 1746 C CA . SER A 1 223 ? -7.010 -8.419 13.737 1.00 94.56 223 SER A CA 1
ATOM 1747 C C . SER A 1 223 ? -6.216 -7.367 14.495 1.00 94.56 223 SER A C 1
ATOM 1749 O O . SER A 1 223 ? -5.589 -6.518 13.850 1.00 94.56 223 SER A O 1
ATOM 1751 N N . LYS A 1 224 ? -6.117 -7.489 15.821 1.00 94.25 224 LYS A N 1
ATOM 1752 C CA . LYS A 1 224 ? -5.297 -6.588 16.640 1.00 94.25 224 LYS A CA 1
ATOM 1753 C C . LYS A 1 224 ? -3.844 -6.570 16.170 1.00 94.25 224 LYS A C 1
ATOM 1755 O O . LYS A 1 224 ? -3.271 -5.492 16.058 1.00 94.25 224 LYS A O 1
ATOM 1760 N N . LYS A 1 225 ? -3.278 -7.723 15.784 1.00 94.06 225 LYS A N 1
ATOM 1761 C CA . LYS A 1 225 ? -1.930 -7.835 15.191 1.00 94.06 225 LYS A CA 1
ATOM 1762 C C . LYS A 1 225 ? -1.609 -6.759 14.141 1.00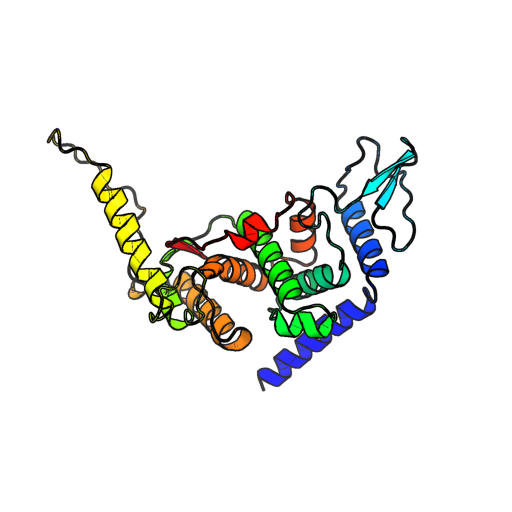 94.06 225 LYS A C 1
ATOM 1764 O O . LYS A 1 225 ? -0.485 -6.270 14.107 1.00 94.06 225 LYS A O 1
ATOM 1769 N N . CYS A 1 226 ? -2.560 -6.385 13.287 1.00 94.62 226 CYS A N 1
ATOM 1770 C CA . CYS A 1 226 ? -2.331 -5.456 12.174 1.00 94.62 226 CYS A CA 1
ATOM 1771 C C . CYS A 1 226 ? -2.939 -4.061 12.390 1.00 94.62 226 CYS A C 1
ATOM 1773 O O . CYS A 1 226 ? -2.896 -3.264 11.460 1.00 94.62 226 CYS A O 1
ATOM 1775 N N . LEU A 1 227 ? -3.493 -3.759 13.569 1.00 96.44 227 LEU A N 1
ATOM 1776 C CA . LEU A 1 227 ? -4.157 -2.486 13.869 1.00 96.44 227 LEU A CA 1
ATOM 1777 C C . LEU A 1 227 ? -3.326 -1.259 13.459 1.00 96.44 227 LEU A C 1
ATOM 1779 O O . LEU A 1 227 ? -3.834 -0.408 12.734 1.00 96.44 227 LEU A O 1
ATOM 1783 N N . GLN A 1 228 ? -2.048 -1.203 13.839 1.00 96.50 228 GLN A N 1
ATOM 1784 C CA . GLN A 1 228 ? -1.165 -0.078 13.514 1.00 96.50 228 GLN A CA 1
ATOM 1785 C C . GLN A 1 228 ? -0.968 0.094 11.999 1.00 96.50 228 GLN A C 1
ATOM 1787 O O . GLN A 1 228 ? -0.956 1.215 11.507 1.00 96.50 228 GLN A O 1
ATOM 1792 N N . LEU A 1 229 ? -0.888 -1.003 11.238 1.00 96.25 229 LEU A N 1
ATOM 1793 C CA . LEU A 1 229 ? -0.750 -0.942 9.776 1.00 96.25 229 LEU A CA 1
ATOM 1794 C C . LEU A 1 229 ? -2.005 -0.364 9.108 1.00 96.25 229 LEU A C 1
ATOM 1796 O O . LEU A 1 229 ? -1.923 0.351 8.107 1.00 96.25 229 LEU A O 1
ATOM 1800 N N . TYR A 1 230 ? -3.181 -0.671 9.659 1.00 95.94 230 TYR A N 1
ATOM 1801 C CA . TYR A 1 230 ? -4.431 -0.080 9.192 1.00 95.94 230 TYR A CA 1
ATOM 1802 C C . TYR A 1 230 ? -4.526 1.400 9.567 1.00 95.94 230 TYR A C 1
ATOM 1804 O O . TYR A 1 230 ? -4.964 2.183 8.730 1.00 95.94 230 TYR A O 1
ATOM 1812 N N . LEU A 1 231 ? -4.080 1.794 10.764 1.00 95.69 231 LEU A N 1
ATOM 1813 C CA . LEU A 1 231 ? -4.020 3.202 11.179 1.00 95.69 231 LEU A CA 1
ATOM 1814 C C . LEU A 1 231 ? -3.073 4.019 10.292 1.00 95.69 231 LEU A C 1
ATOM 1816 O O . LEU A 1 231 ? -3.457 5.081 9.813 1.00 95.69 231 LEU A O 1
ATOM 1820 N N . ALA A 1 232 ? -1.889 3.490 9.980 1.00 95.00 232 ALA A N 1
ATOM 1821 C CA . ALA A 1 232 ? -0.966 4.107 9.030 1.00 95.00 232 ALA A CA 1
ATOM 1822 C C . ALA A 1 232 ? -1.590 4.227 7.630 1.00 95.00 232 ALA A C 1
ATOM 1824 O O . ALA A 1 232 ? -1.594 5.293 7.019 1.00 95.00 232 ALA A O 1
ATOM 1825 N N . SER A 1 233 ? -2.219 3.156 7.137 1.00 93.75 233 SER A N 1
ATOM 1826 C CA . SER A 1 233 ? -2.943 3.206 5.862 1.00 93.75 233 SER A CA 1
ATOM 1827 C C . SER A 1 233 ? -4.081 4.228 5.853 1.00 93.75 233 SER A C 1
ATOM 1829 O O . SER A 1 233 ? -4.291 4.856 4.821 1.00 93.75 233 SER A O 1
ATOM 1831 N N . PHE A 1 234 ? -4.803 4.382 6.963 1.00 93.31 234 PHE A N 1
ATOM 1832 C CA . PHE A 1 234 ? -5.848 5.388 7.127 1.00 93.31 234 PHE A CA 1
ATOM 1833 C C . PHE A 1 234 ? -5.268 6.800 7.085 1.00 93.31 234 PHE A C 1
ATOM 1835 O O . PHE A 1 234 ? -5.775 7.630 6.335 1.00 93.31 234 PHE A O 1
ATOM 1842 N N . TRP A 1 235 ? -4.167 7.053 7.794 1.00 92.31 235 TRP A N 1
ATOM 1843 C CA . TRP A 1 235 ? -3.486 8.345 7.757 1.00 92.31 235 TRP A CA 1
ATOM 1844 C C . TRP A 1 235 ? -3.128 8.771 6.326 1.00 92.31 235 TRP A C 1
ATOM 1846 O O . TRP A 1 235 ? -3.473 9.874 5.910 1.00 92.31 235 TRP A O 1
ATOM 1856 N N . CYS A 1 236 ? -2.572 7.853 5.532 1.00 92.12 236 CYS A N 1
ATOM 1857 C CA . CYS A 1 236 ? -2.266 8.091 4.117 1.00 92.12 236 CYS A CA 1
ATOM 1858 C C . CYS A 1 236 ? -3.495 8.508 3.278 1.00 92.12 236 CYS A C 1
ATOM 1860 O O . CYS A 1 236 ? -3.378 9.244 2.296 1.00 92.12 236 CYS A O 1
ATOM 1862 N N . THR A 1 237 ? -4.700 8.083 3.674 1.00 88.81 237 THR A N 1
ATOM 1863 C CA . THR A 1 237 ? -5.940 8.487 2.994 1.00 88.81 237 THR A CA 1
ATOM 1864 C C . THR A 1 237 ? -6.493 9.835 3.453 1.00 88.81 237 THR A C 1
ATOM 1866 O O . THR A 1 237 ? -7.143 10.499 2.649 1.00 88.81 237 THR A O 1
ATOM 1869 N N . VAL A 1 238 ? -6.241 10.255 4.697 1.00 88.12 238 VAL A N 1
ATOM 1870 C CA . VAL A 1 238 ? -6.817 11.493 5.257 1.00 88.12 238 VAL A CA 1
ATOM 1871 C C . VAL A 1 238 ? -5.895 12.702 5.128 1.00 88.12 238 VAL A C 1
ATOM 1873 O O . VAL A 1 238 ? -6.365 13.795 4.825 1.00 88.12 238 VAL A O 1
ATOM 1876 N N . ASP A 1 239 ? -4.587 12.522 5.296 1.00 89.81 239 ASP A N 1
ATOM 1877 C CA . ASP A 1 239 ? -3.609 13.608 5.241 1.00 89.81 239 ASP A CA 1
ATOM 1878 C C . ASP A 1 239 ? -3.099 13.787 3.809 1.00 89.81 239 ASP A C 1
ATOM 1880 O O . ASP A 1 239 ? -2.048 13.287 3.403 1.00 89.81 239 ASP A O 1
ATOM 1884 N N . ARG A 1 240 ? -3.915 14.471 3.005 1.00 89.12 240 ARG A N 1
ATOM 1885 C CA . ARG A 1 240 ? -3.652 14.681 1.577 1.00 89.12 240 ARG A CA 1
ATOM 1886 C C . ARG A 1 240 ? -2.587 15.742 1.304 1.00 89.12 240 ARG A C 1
ATOM 1888 O O . ARG A 1 240 ? -2.078 15.776 0.188 1.00 89.12 240 ARG A O 1
ATOM 1895 N N . SER A 1 241 ? -2.255 16.589 2.282 1.00 88.69 241 SER A N 1
ATOM 1896 C CA . SER A 1 241 ? -1.174 17.568 2.135 1.00 88.69 241 SER A CA 1
ATOM 1897 C C . SER A 1 241 ? 0.186 16.880 2.211 1.00 88.69 241 SER A C 1
ATOM 1899 O O . SER A 1 241 ? 1.050 17.158 1.383 1.00 88.69 241 SER A O 1
ATOM 1901 N N . ARG A 1 242 ? 0.359 15.927 3.137 1.00 88.81 242 ARG A N 1
ATOM 1902 C CA . ARG A 1 242 ? 1.583 15.123 3.229 1.00 88.81 242 ARG A CA 1
ATOM 1903 C C . ARG A 1 242 ? 1.631 14.008 2.192 1.00 88.81 242 ARG A C 1
ATOM 1905 O O . ARG A 1 242 ? 2.654 13.826 1.540 1.00 88.81 242 ARG A O 1
ATOM 1912 N N . TRP A 1 243 ? 0.532 13.281 2.011 1.00 91.56 243 TRP A N 1
ATOM 1913 C CA . TRP A 1 243 ? 0.452 12.151 1.081 1.00 91.56 243 TRP A CA 1
ATOM 1914 C C . TRP A 1 243 ? -0.091 12.560 -0.289 1.00 91.56 243 TRP A C 1
ATOM 1916 O O . TRP A 1 243 ? -0.945 11.874 -0.856 1.00 91.56 243 TRP A O 1
ATOM 1926 N N . ALA A 1 244 ? 0.379 13.691 -0.820 1.00 91.44 244 ALA A N 1
ATOM 1927 C CA . ALA A 1 244 ? 0.060 14.141 -2.174 1.00 91.44 244 ALA A CA 1
ATOM 1928 C C . ALA A 1 244 ? 0.494 13.097 -3.231 1.00 91.44 244 ALA A C 1
ATOM 1930 O O . ALA A 1 244 ? 1.354 12.261 -2.941 1.00 91.44 244 ALA A O 1
ATOM 1931 N N . PRO A 1 245 ? -0.076 13.110 -4.452 1.00 91.19 245 PRO A N 1
ATOM 1932 C CA . PRO A 1 245 ? 0.291 12.151 -5.493 1.00 91.19 245 PRO A CA 1
ATOM 1933 C C . PRO A 1 245 ? 1.810 12.054 -5.709 1.00 91.19 245 PRO A C 1
ATOM 1935 O O . PRO A 1 245 ? 2.489 13.071 -5.834 1.00 91.19 245 PRO A O 1
ATOM 1938 N N . GLY A 1 246 ? 2.342 10.829 -5.720 1.00 91.94 246 GLY A N 1
ATOM 1939 C CA . GLY A 1 246 ? 3.773 10.542 -5.838 1.00 91.94 246 GLY A CA 1
ATOM 1940 C C . GLY A 1 246 ? 4.534 10.497 -4.507 1.00 91.94 246 GLY A C 1
ATOM 1941 O O . GLY A 1 246 ? 5.626 9.926 -4.460 1.00 91.94 246 GLY A O 1
ATOM 1942 N N . ALA A 1 247 ? 3.977 11.021 -3.408 1.00 93.19 247 ALA A N 1
ATOM 1943 C CA . ALA A 1 247 ? 4.648 11.029 -2.107 1.00 93.19 247 ALA A CA 1
ATOM 1944 C C . ALA A 1 247 ? 4.882 9.611 -1.569 1.00 93.19 247 ALA A C 1
ATOM 1946 O O . ALA A 1 247 ? 5.985 9.304 -1.113 1.00 93.19 247 ALA A O 1
ATOM 1947 N N . LEU A 1 248 ? 3.889 8.717 -1.675 1.00 95.38 248 LEU A N 1
ATOM 1948 C CA . LEU A 1 248 ? 4.045 7.335 -1.218 1.00 95.38 248 LEU A CA 1
ATOM 1949 C C . LEU A 1 248 ? 5.051 6.561 -2.066 1.00 95.38 248 LEU A C 1
ATOM 1951 O O . LEU A 1 248 ? 5.835 5.782 -1.523 1.00 95.38 248 LEU A O 1
ATOM 1955 N N . LEU A 1 249 ? 5.067 6.787 -3.382 1.00 94.88 249 LEU A N 1
ATOM 1956 C CA . LEU A 1 249 ? 6.070 6.172 -4.243 1.00 94.88 249 LEU A CA 1
ATOM 1957 C C . LEU A 1 249 ? 7.480 6.629 -3.852 1.00 94.88 249 LEU A C 1
ATOM 1959 O O . LEU A 1 249 ? 8.369 5.798 -3.677 1.00 94.88 249 LEU A O 1
ATOM 1963 N N . LYS A 1 250 ? 7.673 7.934 -3.647 1.00 92.94 250 LYS A N 1
ATOM 1964 C CA . LYS A 1 250 ? 8.955 8.496 -3.210 1.00 92.94 250 LYS A CA 1
ATOM 1965 C C . LYS A 1 250 ? 9.396 7.936 -1.856 1.00 92.94 250 LYS A C 1
ATOM 1967 O O . LYS A 1 250 ? 10.568 7.591 -1.700 1.00 92.94 250 LYS A O 1
ATOM 1972 N N . ALA A 1 251 ? 8.471 7.797 -0.906 1.00 94.12 251 ALA A N 1
ATOM 1973 C CA . ALA A 1 251 ? 8.740 7.142 0.372 1.00 94.12 251 ALA A CA 1
ATOM 1974 C C . ALA A 1 251 ? 9.203 5.692 0.157 1.00 94.12 251 ALA A C 1
ATOM 1976 O O . ALA A 1 251 ? 10.245 5.299 0.669 1.00 94.12 251 ALA A O 1
ATOM 1977 N N . CYS A 1 252 ? 8.519 4.917 -0.692 1.00 95.12 252 CYS A N 1
ATOM 1978 C CA . CYS A 1 252 ? 8.918 3.540 -1.005 1.00 95.12 252 CYS A CA 1
ATOM 1979 C C . CYS A 1 252 ? 10.315 3.444 -1.639 1.00 95.12 252 CYS A C 1
ATOM 1981 O O . CYS A 1 252 ? 11.062 2.525 -1.309 1.00 95.12 252 CYS A O 1
ATOM 1983 N N . LEU A 1 253 ? 10.666 4.375 -2.532 1.00 92.19 253 LEU A N 1
ATOM 1984 C CA . LEU A 1 253 ? 11.981 4.423 -3.183 1.00 92.19 253 LEU A CA 1
ATOM 1985 C C . LEU A 1 253 ? 13.107 4.831 -2.222 1.00 92.19 253 LEU A C 1
ATOM 1987 O O . LEU A 1 253 ? 14.252 4.445 -2.420 1.00 92.19 253 LEU A O 1
ATOM 1991 N N . SER A 1 254 ? 12.785 5.577 -1.166 1.00 91.38 254 SER A N 1
ATOM 1992 C CA . SER A 1 254 ? 13.762 6.050 -0.174 1.00 91.38 254 SER A CA 1
ATOM 1993 C C . SER A 1 254 ? 13.900 5.103 1.023 1.00 91.38 254 SER A C 1
ATOM 1995 O O . SER A 1 254 ? 14.902 5.126 1.734 1.00 91.38 254 SER A O 1
ATOM 1997 N N . HIS A 1 255 ? 12.885 4.275 1.257 1.00 94.38 255 HIS A N 1
ATOM 1998 C CA . HIS A 1 255 ? 12.815 3.351 2.375 1.00 94.38 255 HIS A CA 1
ATOM 1999 C C . HIS A 1 255 ? 13.631 2.083 2.102 1.00 94.38 255 HIS A C 1
ATOM 2001 O O . HIS A 1 255 ? 13.561 1.517 1.015 1.00 94.38 255 HIS A O 1
ATOM 2007 N N . ALA A 1 256 ? 14.353 1.578 3.103 1.00 94.38 256 ALA A N 1
ATOM 2008 C CA . ALA A 1 256 ? 15.127 0.341 2.983 1.00 94.38 256 ALA A CA 1
ATOM 2009 C C . ALA A 1 256 ? 14.242 -0.894 2.671 1.00 94.38 256 ALA A C 1
ATOM 2011 O O . ALA A 1 256 ? 13.038 -0.887 2.945 1.00 94.38 256 ALA A O 1
ATOM 2012 N N . PRO A 1 257 ? 14.801 -2.003 2.151 1.00 95.88 257 PRO A N 1
ATOM 2013 C CA . PRO A 1 257 ? 14.013 -3.188 1.826 1.00 95.88 257 PRO A CA 1
ATOM 2014 C C . PRO A 1 257 ? 13.279 -3.775 3.032 1.00 95.88 257 PRO A C 1
ATOM 2016 O O . PRO A 1 257 ? 13.883 -4.071 4.066 1.00 95.88 257 PRO A O 1
ATOM 2019 N N . ILE A 1 258 ? 11.978 -4.021 2.869 1.00 95.75 258 ILE A N 1
ATOM 2020 C CA . ILE A 1 258 ? 11.147 -4.677 3.881 1.00 95.75 258 ILE A CA 1
ATOM 2021 C C . ILE A 1 258 ? 11.083 -6.170 3.570 1.00 95.75 258 ILE A C 1
ATOM 2023 O O . ILE A 1 258 ? 10.461 -6.618 2.606 1.00 95.75 258 ILE A O 1
ATOM 2027 N N 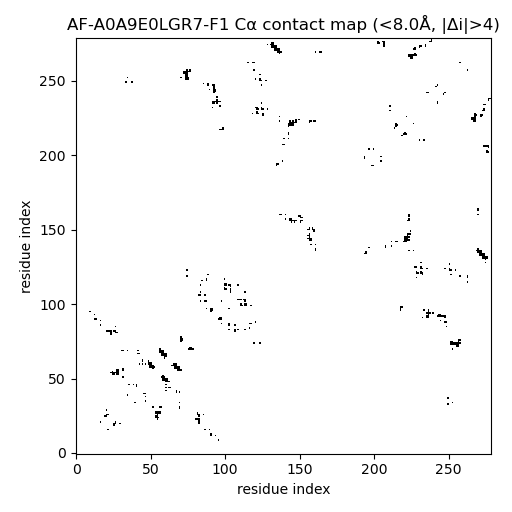. ARG A 1 259 ? 11.708 -6.973 4.428 1.00 93.94 259 ARG A N 1
ATOM 2028 C CA . ARG A 1 259 ? 11.748 -8.429 4.287 1.00 93.94 259 ARG A CA 1
ATOM 2029 C C . ARG A 1 259 ? 10.428 -9.056 4.714 1.00 93.94 259 ARG A C 1
ATOM 2031 O O . ARG A 1 259 ? 9.788 -8.629 5.676 1.00 93.94 259 ARG A O 1
ATOM 2038 N N . TYR A 1 260 ? 10.083 -10.179 4.087 1.00 91.31 260 TYR A N 1
ATOM 2039 C CA . TYR A 1 260 ? 8.887 -10.952 4.436 1.00 91.31 260 TYR A CA 1
ATOM 2040 C C . TYR A 1 260 ? 8.802 -11.300 5.932 1.00 91.31 260 TYR A C 1
ATOM 2042 O O . TYR A 1 260 ? 7.724 -11.247 6.523 1.00 91.31 260 TYR A O 1
ATOM 2050 N N . GLN A 1 261 ? 9.939 -11.589 6.574 1.00 93.38 261 GLN A N 1
ATOM 2051 C CA . GLN A 1 261 ? 9.975 -11.900 8.002 1.00 93.38 261 GLN A CA 1
ATOM 2052 C C . GLN A 1 261 ? 9.518 -10.724 8.879 1.00 93.38 261 GLN A C 1
ATOM 2054 O O . GLN A 1 261 ? 8.844 -10.954 9.881 1.00 93.38 261 GLN A O 1
ATOM 2059 N N . GLN A 1 262 ? 9.824 -9.478 8.494 1.00 93.50 262 GLN A N 1
ATOM 2060 C CA . GLN A 1 262 ? 9.356 -8.283 9.208 1.00 93.50 262 GLN A CA 1
ATOM 2061 C C . GLN A 1 262 ? 7.829 -8.189 9.132 1.00 93.50 262 GLN A C 1
ATOM 2063 O O . GLN A 1 262 ? 7.169 -8.025 10.153 1.00 93.50 262 GLN A O 1
ATOM 2068 N N . ILE A 1 263 ? 7.252 -8.418 7.950 1.00 93.50 263 ILE A N 1
ATOM 2069 C CA . ILE A 1 263 ? 5.795 -8.436 7.741 1.00 93.50 263 ILE A CA 1
ATOM 2070 C C . ILE A 1 263 ? 5.132 -9.558 8.552 1.00 93.50 263 ILE A C 1
ATOM 2072 O O . ILE A 1 263 ? 4.075 -9.370 9.162 1.00 93.50 263 ILE A O 1
ATOM 2076 N N . LEU A 1 264 ? 5.735 -10.750 8.553 1.00 91.00 264 LEU A N 1
ATOM 2077 C CA . LEU A 1 264 ? 5.203 -11.918 9.247 1.00 91.00 264 LEU A CA 1
ATOM 2078 C C . LEU A 1 264 ? 5.241 -11.743 10.768 1.00 91.00 264 LEU A C 1
ATOM 2080 O O . LEU A 1 264 ? 4.275 -12.120 11.439 1.00 91.00 264 LEU A O 1
ATOM 2084 N N . ASN A 1 265 ? 6.322 -11.169 11.294 1.00 93.12 265 ASN A N 1
ATOM 2085 C CA . ASN A 1 265 ? 6.534 -10.960 12.726 1.00 93.12 265 ASN A CA 1
ATOM 2086 C C . ASN A 1 265 ? 5.904 -9.672 13.255 1.00 93.12 265 ASN A C 1
ATOM 2088 O O . ASN A 1 265 ? 5.821 -9.516 14.469 1.00 93.12 265 ASN A O 1
ATOM 2092 N N . PHE A 1 266 ? 5.434 -8.777 12.382 1.00 94.19 266 PHE A N 1
ATOM 2093 C CA . PHE A 1 266 ? 4.822 -7.526 12.806 1.00 94.19 266 PHE A CA 1
ATOM 2094 C C . PHE A 1 266 ? 3.632 -7.768 13.736 1.00 94.19 266 PHE A C 1
ATOM 2096 O O . PHE A 1 266 ? 2.701 -8.507 13.402 1.00 94.19 266 PHE A O 1
ATOM 2103 N N . VAL A 1 267 ? 3.639 -7.094 14.881 1.00 92.88 267 VAL A N 1
ATOM 2104 C CA . VAL A 1 267 ? 2.567 -7.110 15.871 1.00 92.88 267 VAL A CA 1
ATOM 2105 C C . VAL A 1 267 ? 2.337 -5.679 16.314 1.00 92.88 267 VAL A C 1
ATOM 2107 O O . VAL A 1 267 ? 3.259 -5.019 16.782 1.00 92.88 267 VAL A O 1
ATOM 2110 N N . SER A 1 268 ? 1.097 -5.212 16.203 1.00 94.12 268 SER A N 1
ATOM 2111 C CA . SER A 1 268 ? 0.751 -3.872 16.671 1.00 94.12 268 SER A CA 1
ATOM 2112 C C . SER A 1 268 ? 0.974 -3.771 18.183 1.00 94.12 268 SER A C 1
ATOM 2114 O O . SER A 1 268 ? 0.578 -4.697 18.904 1.00 94.12 268 SER A O 1
ATOM 2116 N N . PRO A 1 269 ? 1.567 -2.677 18.679 1.00 92.25 269 PRO A N 1
ATOM 2117 C CA . PRO A 1 269 ? 1.740 -2.440 20.111 1.00 92.25 269 PRO A CA 1
ATOM 2118 C C . PRO A 1 269 ? 0.398 -2.299 20.853 1.00 92.25 269 PRO A C 1
ATOM 2120 O O . PRO A 1 269 ? -0.665 -2.161 20.244 1.00 92.25 269 PRO A O 1
ATOM 2123 N N . ALA A 1 270 ? 0.438 -2.353 22.190 1.00 89.62 270 ALA A N 1
ATOM 2124 C CA . ALA A 1 270 ? -0.733 -2.103 23.042 1.00 89.62 270 ALA A CA 1
ATOM 2125 C C . ALA A 1 270 ? -1.211 -0.648 22.945 1.00 89.62 270 ALA A C 1
ATOM 2127 O O . ALA A 1 270 ? -2.399 -0.356 23.082 1.00 89.62 270 ALA A O 1
ATOM 2128 N N . ARG A 1 271 ? -0.259 0.254 22.706 1.00 90.94 271 ARG A N 1
ATOM 2129 C CA . ARG A 1 271 ? -0.484 1.665 22.440 1.00 9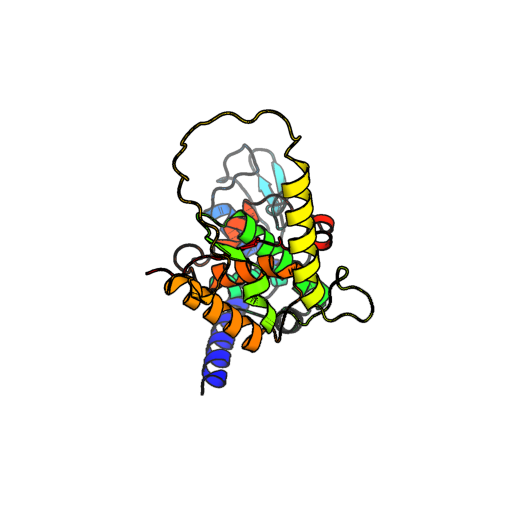0.94 271 ARG A CA 1
ATOM 2130 C C . ARG A 1 271 ? -0.157 1.934 20.983 1.00 90.94 271 ARG A C 1
ATOM 2132 O O . ARG A 1 271 ? 0.969 1.679 20.576 1.00 90.94 271 ARG A O 1
ATOM 2139 N N . VAL A 1 272 ? -1.132 2.393 20.217 1.00 93.75 272 VAL A N 1
ATOM 2140 C CA . VAL A 1 272 ? -1.010 2.623 18.777 1.00 93.75 272 VAL A CA 1
ATOM 2141 C C . VAL A 1 272 ? -0.971 4.111 18.476 1.00 93.75 272 VAL A C 1
ATOM 2143 O O . VAL A 1 272 ? -1.550 4.919 19.201 1.00 93.75 272 VAL A O 1
ATOM 2146 N N . MET A 1 273 ? -0.288 4.449 17.395 1.00 94.25 273 MET A N 1
ATOM 2147 C CA . MET A 1 273 ? -0.169 5.805 16.887 1.00 94.25 273 MET A CA 1
ATOM 2148 C C . MET A 1 273 ? -1.356 6.117 15.981 1.00 94.25 273 MET A C 1
ATOM 2150 O O . MET A 1 273 ? -1.679 5.332 15.082 1.00 94.25 273 MET A O 1
ATOM 2154 N N . ILE A 1 274 ? -1.979 7.271 16.199 1.00 92.00 274 ILE A N 1
ATOM 2155 C CA . ILE A 1 274 ? -3.028 7.827 15.348 1.00 92.00 274 ILE A CA 1
ATOM 2156 C C . ILE A 1 274 ? -2.689 9.278 15.012 1.00 92.00 274 ILE A C 1
ATOM 2158 O O . ILE A 1 274 ? -2.214 10.033 15.859 1.00 92.00 274 ILE A O 1
ATOM 2162 N N . VAL A 1 275 ? -2.929 9.658 13.760 1.00 88.44 275 VAL A N 1
ATOM 2163 C CA . VAL A 1 275 ? -2.773 11.044 13.316 1.00 88.44 275 VAL A CA 1
ATOM 2164 C C . VAL A 1 275 ? -4.109 11.754 13.435 1.00 88.44 275 VAL A C 1
ATOM 2166 O O . VAL A 1 275 ? -5.158 11.204 13.087 1.00 88.44 275 VAL A O 1
ATOM 2169 N N . LEU A 1 276 ? -4.058 12.973 13.959 1.00 85.12 276 LEU A N 1
ATOM 2170 C CA . LEU A 1 276 ? -5.218 13.835 14.086 1.00 85.12 276 LEU A CA 1
ATOM 2171 C C . LEU A 1 276 ? -5.570 14.411 12.708 1.00 85.12 276 LEU A C 1
ATOM 2173 O O . LEU A 1 276 ? -4.665 14.755 11.946 1.00 85.12 276 LEU A O 1
ATOM 2177 N N . PRO A 1 277 ? -6.861 14.527 12.361 1.00 72.56 277 PRO A N 1
ATOM 2178 C CA . PRO A 1 277 ? -7.250 15.243 11.158 1.00 72.56 277 PRO A CA 1
ATOM 2179 C C . PRO A 1 277 ? -6.739 16.692 11.230 1.00 72.56 277 PRO A C 1
ATOM 2181 O O . PRO A 1 277 ? -6.680 17.253 12.331 1.00 72.56 277 PRO A O 1
ATOM 2184 N N . PRO A 1 278 ? -6.365 17.296 10.086 1.00 69.19 278 PRO A N 1
ATOM 2185 C CA . PRO A 1 278 ? -6.002 18.707 10.051 1.00 69.19 278 PRO A CA 1
ATOM 2186 C C . PRO A 1 278 ? -7.158 19.571 10.598 1.00 69.19 278 PRO A C 1
ATOM 2188 O O . PRO A 1 278 ? -8.317 19.156 10.477 1.00 69.19 278 PRO A O 1
ATOM 2191 N N . PRO A 1 279 ? -6.848 20.716 11.236 1.00 59.12 279 PRO A N 1
ATOM 2192 C CA . PRO A 1 279 ? -7.845 21.617 11.814 1.00 59.12 279 PRO A CA 1
ATOM 2193 C C . PRO A 1 279 ? -8.813 22.196 10.775 1.00 59.12 279 PRO A C 1
ATOM 2195 O O . PRO A 1 279 ? -8.414 22.349 9.597 1.00 59.12 279 PRO A O 1
#

Radius of gyration: 22.26 Å; Cα contacts (8 Å, |Δi|>4): 345; chains: 1; bounding box: 57×43×74 Å

pLDDT: mean 84.81, std 16.35, range [33.91, 97.94]

Mean predicted aligned error: 8.69 Å

Secondary structure (DSSP, 8-state):
-HHHHHHHHHHHHHHHHHHH--SHHHHHHHHHHHHHHTT--SSSS-TTSEE--TT-SEEEETTT--EEETTTTSTTTT-S-HHHHHHHHHHHHTT----HHHHHHHHT--HHHHHHHHHHHHHHHHHT--S-EEEEGGGGGGGB-S--TTSPTTS-TTHHHHHHHHHHHHHHHHS--------------S------GGGS-HHHHHHHHHHHHHIIIIIS-B-GGGHHHHHHHHHHHH-TTTS-TTHHHHHHHHSPP--HHHHHH----SEEEEPPPP-

Solvent-accessible surface area (backbone atoms only — not comparable to full-atom values): 16170 Å² total; per-residue (Å²): 111,70,70,61,55,52,50,50,55,47,51,52,53,50,51,53,47,48,71,73,43,78,40,53,34,43,30,28,45,51,50,50,50,55,42,59,76,66,66,66,63,88,54,96,57,74,75,92,44,59,48,70,58,89,43,39,67,41,35,36,32,71,85,82,66,48,76,45,50,80,36,62,73,6,49,50,42,90,61,83,60,46,38,54,50,50,50,57,47,49,37,32,37,67,47,41,92,76,44,36,67,58,49,11,67,76,60,74,47,56,50,67,56,32,43,48,51,53,50,51,54,11,49,56,43,49,78,66,64,67,96,54,50,77,38,53,47,67,82,50,46,90,44,30,68,35,72,50,99,76,34,59,86,99,51,64,33,54,53,60,59,53,58,47,57,55,51,52,52,52,53,66,65,65,75,60,78,93,76,82,93,77,96,73,98,67,83,82,77,90,69,83,72,71,82,50,78,89,76,50,54,70,60,54,52,48,36,52,50,53,50,51,50,50,36,55,74,70,56,69,39,38,28,60,48,50,45,43,41,52,40,26,47,48,43,40,37,68,42,52,83,76,28,31,74,61,40,64,57,52,49,33,63,73,31,62,59,73,52,69,65,58,67,72,65,52,64,39,58,65,59,30,60,43,65,66,68,82,134

Foldseek 3Di: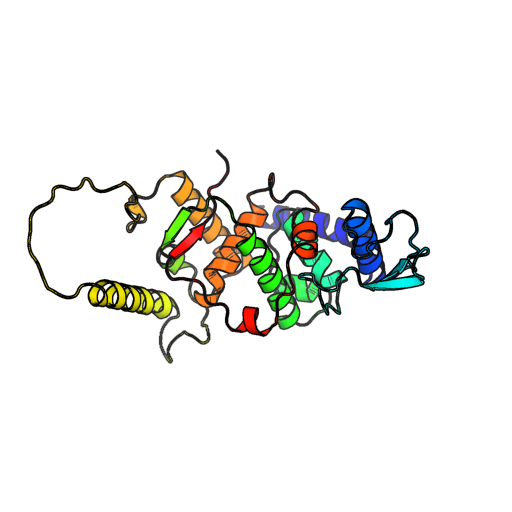
DVVVVLVVVVCVLLVVLCVQCVALQSLLVVLVVLLLVVLPDPDPDHSVAWADDGRDQWIAGPVVRDTGRLLPQFQCHPPPGSSLLVSCLSCLLVLHDAQLVRSCVSSVHDSVVSVVSLLSLLVLLLVVDPPFDWAFLVLLLVQAQDDDPPADPPDGLSVVLVVQVVVVVVVVVVPDDDDDDDDDDDDDDPPPHPHDPVPDDPQVVVQSVVLSVCCVPHVVGDHQQCVQSSQSSNCSSQCCVCSHRSNSVVSRSVHGHDDPVCSNPRGAHSIHTHDGHDD

Sequence (279 aa):
MANIVVDSRFDEVWSAFQRDIKSDDDAADALYQSFFESNQTICGCSVLNTSHKRGARFFTCHSCRADFWFTSGTALDGVVRLRAWLAAIFFKDHGFAISAARLARLVDVAPSTAQNIHKTLALVICDEMPETETVSASWFSQVIFKRSRQTPAECHPRVELLEQVTAHARVLSSEYPLDHAEDRSAEPNSSEIVRDFSLAPPNLKLAVAQFLGLISNEFHGISKKCLQLYLASFWCTVDRSRWAPGALLKACLSHAPIRYQQILNFVSPARVMIVLPPP